Protein 4DAP (pdb70)

B-factor: mean 41.44, std 10.02, range [23.73, 70.8]

InterPro domains:
  IPR005224 Sugar fermentation stimulation protein [MF_00095] (1-234)
  IPR005224 Sugar fermentation stimulation protein [PTHR30545] (2-234)
  IPR005224 Sugar fermentation stimulation protein [TIGR00230] (1-234)
  IPR005224 Sugar fermentation stimulation protein [cd22359] (11-232)
  IPR040452 Sugar fermentation stimulation protein, C-terminal [PF03749] (85-222)
  IPR041465 SfsA, N-terminal OB domain [PF17746] (13-80)

Sequence (232 aa):
MEFSPPLQRATLIQRYKRFLADVITPDGRELTLHCPNTGAMTGCATPGDTVWYSTSDNTKRKYPHTWELTQSQSGAFICVNTLWANRLTKEAILNESISELSGYSSLKSEVKYGASRIDFMLQADSRPDCYIEVKSVTLAENEQGYFPDAVTERGQKHLRELMSVAAEGQRAVIFFAVLHSAITRFSPARHIDEKYAQLLSEAQQRGVEILAYKAEISAEGMALKKSLPVTL

Radius of gyration: 18.31 Å; Cα contacts (8 Å, |Δi|>4): 544; chains: 1; bounding box: 55×31×39 Å

Secondary structure (DSSP, 8-state):
-B-SSPPEEEEEEEEETTTEEEEE-TTS-EEEEE----S--TTT--TT-EEEEEE-SS--SS--EEEEEEE-TTS-EEE--GGGHHHHHHHHHHTT-SGGG-S-SEEEEEEE----EEEEEEEETTEEEEEEEEEEE-EEETTEEEE-SS--HHHHHHHHHHHHHHHTT-EEEEEEEE-BTT--EEEE-TTT-HHHHHHHHHHHHTT-EEEEEEEEEETTEEEEEEE--B--

Nearest PDB structures (foldseek):
  4dap-assembly1_A  TM=1.004E+00  e=4.073E-55  Escherichia coli K-12
  4da2-assembly1_A  TM=8.887E-01  e=6.112E-23  Pyrococcus furiosus DSM 3638
  2oqk-assembly1_A  TM=7.410E-01  e=9.389E-03  Cryptosporidium parvum Iowa II
  2dgy-assembly1_A  TM=5.828E-01  e=2.768E-03  Homo sapiens
  6zxf-assembly1_j  TM=5.712E-01  e=2.039E-03  Homo sapiens

Structure (mmCIF, N/CA/C/O backbone):
data_4DAP
#
_entry.id   4DAP
#
_cell.length_a   117.728
_cell.length_b   117.728
_cell.length_c   77.594
_cell.angle_alpha   90.00
_cell.angle_beta   90.00
_cell.angle_gamma   90.00
#
_symmetry.space_group_name_H-M   'P 41 21 2'
#
loop_
_entity.id
_entity.type
_entity.pdbx_description
1 polymer 'Sugar fermentation stimulation protein A'
2 non-polymer 'SODIUM ION'
3 water water
#
loop_
_atom_site.group_PDB
_atom_site.id
_atom_site.type_symbol
_atom_site.label_atom_id
_atom_site.label_alt_id
_atom_site.label_comp_id
_atom_site.label_asym_id
_atom_site.label_entity_id
_atom_site.label_seq_id
_atom_site.pdbx_PDB_ins_code
_atom_site.Cartn_x
_atom_site.Cartn_y
_atom_site.Cartn_z
_atom_site.occupancy
_atom_site.B_iso_or_equiv
_atom_site.auth_seq_id
_atom_site.auth_comp_id
_atom_site.auth_asym_id
_atom_site.auth_atom_id
_atom_site.pdbx_PDB_model_num
ATOM 1 N N . MET A 1 1 ? 105.251 36.159 22.487 1.00 44.94 1 MET A N 1
ATOM 2 C CA . MET A 1 1 ? 106.453 36.517 21.680 1.00 45.16 1 MET A CA 1
ATOM 3 C C . MET A 1 1 ? 107.753 36.324 22.451 1.00 44.79 1 MET A C 1
ATOM 4 O O . MET A 1 1 ? 107.775 36.358 23.676 1.00 44.44 1 MET A O 1
ATOM 9 N N . GLU A 1 2 ? 108.835 36.145 21.709 1.00 44.82 2 GLU A N 1
ATOM 10 C CA . GLU A 1 2 ? 110.152 35.979 22.291 1.00 45.39 2 GLU A CA 1
ATOM 11 C C . GLU A 1 2 ? 110.960 37.249 22.132 1.00 44.43 2 GLU A C 1
ATOM 12 O O . GLU A 1 2 ? 110.849 37.941 21.113 1.00 44.39 2 GLU A O 1
ATOM 18 N N . PHE A 1 3 ? 111.767 37.563 23.142 1.00 43.24 3 PHE A N 1
ATOM 19 C CA . PHE A 1 3 ? 112.728 38.649 23.011 1.00 42.58 3 PHE A CA 1
ATOM 20 C C . PHE A 1 3 ? 1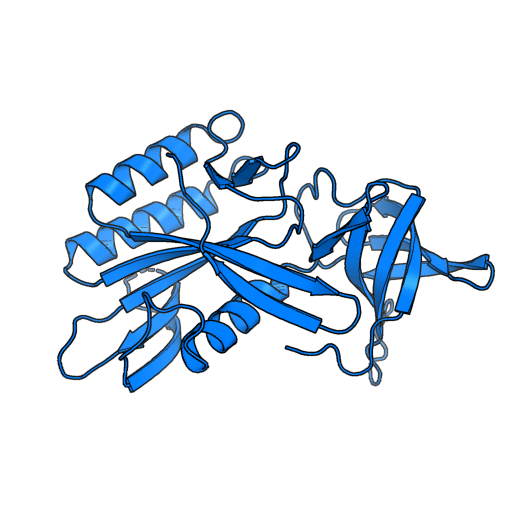13.905 38.113 22.219 1.00 42.73 3 PHE A C 1
ATOM 21 O O . PHE A 1 3 ? 114.536 37.132 22.617 1.00 42.43 3 PHE A O 1
ATOM 29 N N . SER A 1 4 ? 114.201 38.752 21.097 1.00 43.14 4 SER A N 1
ATOM 30 C CA . SER A 1 4 ? 115.264 38.263 20.238 1.00 43.81 4 SER A CA 1
ATOM 31 C C . SER A 1 4 ? 116.211 39.384 19.848 1.00 43.34 4 SER A C 1
ATOM 32 O O . SER A 1 4 ? 115.796 40.319 19.176 1.00 44.27 4 SER A O 1
ATOM 35 N N . PRO A 1 5 ? 117.476 39.327 20.305 1.00 42.60 5 PRO A N 1
ATOM 36 C CA . PRO A 1 5 ? 118.088 38.366 21.236 1.00 42.18 5 PRO A CA 1
ATOM 37 C C . PRO A 1 5 ? 117.542 38.528 22.673 1.00 41.82 5 PRO A C 1
ATOM 38 O O . PRO A 1 5 ? 116.815 39.502 22.944 1.00 41.67 5 PRO A O 1
ATOM 42 N N . PRO A 1 6 ? 117.894 37.598 23.590 1.00 40.96 6 PRO A N 1
ATOM 43 C CA . PRO A 1 6 ? 117.343 37.684 24.948 1.00 40.00 6 PRO A CA 1
ATOM 44 C C . PRO A 1 6 ? 117.812 38.943 25.684 1.00 38.51 6 PRO A C 1
ATOM 45 O O . PRO A 1 6 ? 118.867 39.498 25.380 1.00 38.71 6 PRO A O 1
ATOM 49 N N . LEU A 1 7 ? 117.007 39.392 26.633 1.00 36.50 7 LEU A N 1
ATOM 50 C CA . LEU A 1 7 ? 117.274 40.624 27.351 1.00 34.67 7 LEU A CA 1
ATOM 51 C C . LEU A 1 7 ? 118.495 40.507 28.261 1.00 34.15 7 LEU A C 1
ATOM 52 O O . LEU A 1 7 ? 118.941 39.416 28.574 1.00 34.16 7 LEU A O 1
ATOM 57 N N . GLN A 1 8 ? 119.041 41.635 28.684 1.00 32.95 8 GLN A N 1
ATOM 58 C CA . GLN A 1 8 ? 120.105 41.621 29.663 1.00 32.04 8 GLN A CA 1
ATOM 59 C C . GLN A 1 8 ? 119.649 42.316 30.940 1.00 31.79 8 GLN A C 1
ATOM 60 O O . GLN A 1 8 ? 118.736 43.149 30.910 1.00 31.78 8 GLN A O 1
ATOM 66 N N . ARG A 1 9 ? 120.296 42.009 32.058 1.00 31.26 9 ARG A N 1
ATOM 67 C CA . ARG A 1 9 ? 119.868 42.594 33.322 1.00 31.19 9 ARG A CA 1
ATOM 68 C C . ARG A 1 9 ? 120.760 43.699 33.863 1.00 30.05 9 ARG A C 1
ATOM 69 O O . ARG A 1 9 ? 121.951 43.825 33.518 1.00 29.50 9 ARG A O 1
ATOM 77 N N . ALA A 1 10 ? 120.148 44.501 34.727 1.00 28.94 10 ALA A N 1
ATOM 78 C CA . ALA A 1 10 ? 120.845 45.526 35.466 1.00 28.18 10 ALA A CA 1
ATOM 79 C C . ALA A 1 10 ? 120.054 45.857 36.721 1.00 27.85 10 ALA A C 1
ATOM 80 O O . ALA A 1 10 ? 118.962 45.324 36.943 1.00 27.88 10 ALA A O 1
ATOM 82 N N . THR A 1 11 ? 120.614 46.734 37.540 1.00 27.14 11 THR A N 1
ATOM 83 C CA . THR A 1 11 ? 119.980 47.146 38.765 1.00 27.29 11 THR A CA 1
ATOM 84 C C . THR A 1 11 ? 119.621 48.613 38.634 1.00 27.29 11 THR A C 1
ATOM 85 O O . THR A 1 11 ? 120.473 49.433 38.305 1.00 27.40 11 THR A O 1
ATOM 89 N N . LEU A 1 12 ? 118.365 48.945 38.901 1.00 27.07 12 LEU A N 1
ATOM 90 C CA . LEU A 1 12 ? 117.931 50.337 38.811 1.00 26.94 12 LEU A CA 1
ATOM 91 C C . LEU A 1 12 ? 118.543 51.254 39.880 1.00 26.98 12 LEU A C 1
ATOM 92 O O . LEU A 1 12 ? 118.549 50.934 41.074 1.00 26.37 12 LEU A O 1
ATOM 97 N N . ILE A 1 13 ? 119.047 52.404 39.439 1.00 27.28 13 ILE A N 1
ATOM 98 C CA . ILE A 1 13 ? 119.355 53.495 40.363 1.00 28.13 13 ILE A CA 1
ATOM 99 C C . ILE A 1 13 ? 118.153 54.448 40.466 1.00 28.92 13 ILE A C 1
ATOM 100 O O . ILE A 1 13 ? 117.612 54.663 41.569 1.00 29.44 13 ILE A O 1
ATOM 105 N N . GLN A 1 14 ? 117.743 55.014 39.326 1.00 29.05 14 GLN A N 1
ATOM 106 C CA . GLN A 1 14 ? 116.598 55.923 39.284 1.00 30.28 14 GLN A CA 1
ATOM 107 C C . GLN A 1 14 ? 116.057 56.054 37.875 1.00 30.25 14 GLN A C 1
ATOM 108 O O . GLN A 1 14 ? 116.818 56.174 36.929 1.00 30.28 14 GLN A O 1
ATOM 114 N N . ARG A 1 15 ? 114.735 56.055 37.762 1.00 31.04 15 ARG A N 1
ATOM 115 C CA . ARG A 1 15 ? 114.068 56.618 36.594 1.00 31.71 15 ARG A CA 1
ATOM 116 C C . ARG A 1 15 ? 113.880 58.114 36.826 1.00 32.24 15 ARG A C 1
ATOM 117 O O . ARG A 1 15 ? 113.375 58.528 37.875 1.00 32.44 15 ARG A O 1
ATOM 125 N N . TYR A 1 16 ? 114.280 58.922 35.852 1.00 32.74 16 TYR A N 1
ATOM 126 C CA . TYR A 1 16 ? 114.146 60.382 35.960 1.00 33.09 16 TYR A CA 1
ATOM 127 C C . TYR A 1 16 ? 113.778 60.986 34.585 1.00 33.73 16 TYR A C 1
ATOM 128 O O . TYR A 1 16 ? 114.002 60.356 33.535 1.00 33.08 16 TYR A O 1
ATOM 137 N N . LYS A 1 17 ? 113.178 62.180 34.598 1.00 34.16 17 LYS A N 1
ATOM 138 C CA . LYS A 1 17 ? 112.772 62.876 33.366 1.00 34.65 17 LYS A CA 1
ATOM 139 C C . LYS A 1 17 ? 111.821 62.040 32.508 1.00 34.43 17 LYS A C 1
ATOM 140 O O . LYS A 1 17 ? 111.735 62.245 31.302 1.00 34.74 17 LYS A O 1
ATOM 146 N N . ARG A 1 18 ? 111.128 61.089 33.133 1.00 33.91 18 ARG A N 1
ATOM 147 C CA . ARG A 1 18 ? 110.185 60.214 32.450 1.00 33.91 18 ARG A CA 1
ATOM 148 C C . ARG A 1 18 ? 110.802 59.193 31.500 1.00 32.72 18 ARG A C 1
ATOM 149 O O . ARG A 1 18 ? 110.500 58.003 31.611 1.00 32.78 18 ARG A O 1
ATOM 157 N N . PHE A 1 19 ? 111.640 59.650 30.570 1.00 31.09 19 PHE A N 1
ATOM 158 C CA . PHE A 1 19 ? 112.127 58.782 29.492 1.00 30.27 19 PHE A CA 1
ATOM 159 C C . PHE A 1 19 ? 113.539 58.231 29.695 1.00 29.53 19 PHE A C 1
ATOM 160 O O . PHE A 1 19 ? 114.078 57.610 28.791 1.00 28.96 19 PHE A O 1
ATOM 168 N N . LEU A 1 20 ? 114.121 58.454 30.879 1.00 28.86 20 LEU A N 1
ATOM 169 C CA . LEU A 1 20 ? 115.475 57.986 31.184 1.00 28.57 20 LEU A CA 1
ATOM 170 C C . LEU A 1 20 ? 115.542 57.177 32.463 1.00 28.43 20 LEU A C 1
ATOM 171 O O . LEU A 1 20 ? 114.784 57.421 33.404 1.00 28.03 20 LEU A O 1
ATOM 176 N N . ALA A 1 21 ? 116.460 56.212 32.498 1.00 28.16 21 ALA A N 1
ATOM 177 C CA . ALA A 1 21 ? 116.753 55.501 33.732 1.00 28.54 21 ALA A CA 1
ATOM 178 C C . ALA A 1 21 ? 118.233 55.162 33.787 1.00 29.06 21 ALA A C 1
ATOM 179 O O . ALA A 1 21 ? 118.792 54.653 32.814 1.00 29.13 21 ALA A O 1
ATOM 181 N N . ASP A 1 22 ? 118.855 55.461 34.925 1.00 29.05 22 ASP A N 1
ATOM 182 C CA . ASP A 1 22 ? 120.231 55.064 35.188 1.00 29.35 22 ASP A CA 1
ATOM 183 C C . ASP A 1 22 ? 120.225 53.737 35.927 1.00 28.96 22 ASP A C 1
ATOM 184 O O . ASP A 1 22 ? 119.486 53.552 36.904 1.00 28.85 22 ASP A O 1
ATOM 189 N N . VAL A 1 23 ? 121.037 52.818 35.432 1.00 28.27 23 VAL A N 1
ATOM 190 C CA . VAL A 1 23 ? 121.114 51.472 35.977 1.00 28.28 23 VAL A CA 1
ATOM 191 C C . VAL A 1 23 ? 122.576 51.082 36.188 1.00 29.12 23 VAL A C 1
ATOM 192 O O . VAL A 1 23 ? 123.478 51.731 35.662 1.00 29.19 23 VAL A O 1
ATOM 196 N N . ILE A 1 24 ? 122.800 50.027 36.962 1.00 29.51 24 ILE A N 1
ATOM 197 C CA . ILE A 1 24 ? 124.145 49.465 37.142 1.00 29.77 24 ILE A CA 1
ATOM 198 C C . ILE A 1 24 ? 124.154 48.048 36.551 1.00 30.02 24 ILE A C 1
ATOM 199 O O . ILE A 1 24 ? 123.355 47.198 36.941 1.00 29.78 24 ILE A O 1
ATOM 204 N N . THR A 1 25 ? 125.034 47.809 35.586 1.00 30.32 25 THR A N 1
ATOM 205 C CA . THR A 1 25 ? 125.126 46.504 34.947 1.00 31.18 25 THR A CA 1
ATOM 206 C C . THR A 1 25 ? 125.916 45.510 35.829 1.00 31.83 25 THR A C 1
ATOM 207 O O . THR A 1 25 ? 126.582 45.923 36.783 1.00 31.30 25 THR A O 1
ATOM 211 N N . PRO A 1 26 ? 125.850 44.204 35.514 1.00 32.52 26 PRO A N 1
ATOM 212 C CA . PRO A 1 26 ? 126.534 43.195 36.334 1.00 33.67 26 PRO A CA 1
ATOM 213 C C . PRO A 1 26 ? 128.039 43.442 36.536 1.00 34.62 26 PRO A C 1
ATOM 214 O O . PRO A 1 26 ? 128.595 42.918 37.498 1.00 34.25 26 PRO A O 1
ATOM 218 N N . ASP A 1 27 ? 128.670 44.243 35.665 1.00 35.08 27 ASP A N 1
ATOM 219 C CA . ASP A 1 27 ? 130.084 44.627 35.817 1.00 36.25 27 ASP A CA 1
ATOM 220 C C . ASP A 1 27 ? 130.304 45.837 36.722 1.00 36.83 27 ASP A C 1
ATOM 221 O O . ASP A 1 27 ? 131.445 46.313 36.885 1.00 36.84 27 ASP A O 1
ATOM 226 N N . GLY A 1 28 ? 129.222 46.348 37.306 1.00 36.95 28 GLY A N 1
ATOM 227 C CA . GLY A 1 28 ? 129.334 47.429 38.273 1.00 37.02 28 GLY A CA 1
ATOM 228 C C . GLY A 1 28 ? 129.361 48.806 37.643 1.00 37.62 28 GLY A C 1
ATOM 229 O O . GLY A 1 28 ? 129.390 49.811 38.353 1.00 37.32 28 GLY A O 1
ATOM 230 N N . ARG A 1 29 ? 129.341 48.856 36.314 1.00 37.85 29 ARG A N 1
ATOM 231 C CA . ARG A 1 29 ? 129.288 50.132 35.586 1.00 38.76 29 ARG A CA 1
ATOM 232 C C . ARG A 1 29 ? 127.875 50.716 35.453 1.00 38.26 29 ARG A C 1
ATOM 233 O O . ARG A 1 29 ? 126.884 49.982 35.424 1.00 37.66 29 ARG A O 1
ATOM 241 N N . GLU A 1 30 ? 127.799 52.044 35.356 1.00 38.09 30 GLU A N 1
ATOM 242 C CA . GLU A 1 30 ? 126.530 52.735 35.103 1.00 37.36 30 GLU A CA 1
ATOM 243 C C . GLU A 1 30 ? 126.141 52.687 33.627 1.00 36.73 30 GLU A C 1
ATOM 244 O O . GLU A 1 30 ? 127.000 52.645 32.755 1.00 36.99 30 GLU A O 1
ATOM 250 N N . LEU A 1 31 ? 124.836 52.671 33.361 1.00 35.50 31 LEU A N 1
ATOM 251 C CA . LEU A 1 31 ? 124.303 52.696 32.003 1.00 34.51 31 LEU A CA 1
ATOM 252 C C . LEU A 1 31 ? 122.984 53.461 32.026 1.00 34.03 31 LEU A C 1
ATOM 253 O O . LEU A 1 31 ? 122.197 53.351 32.984 1.00 34.11 31 LEU A O 1
ATOM 258 N N . THR A 1 32 ? 122.746 54.250 30.983 1.00 33.14 32 THR A N 1
ATOM 259 C CA . THR A 1 32 ? 121.470 54.951 30.848 1.00 31.53 32 THR A CA 1
ATOM 260 C C . THR A 1 32 ? 120.606 54.262 29.802 1.00 31.04 32 THR A C 1
ATOM 261 O O . THR A 1 32 ? 121.042 54.026 28.664 1.00 30.43 32 THR A O 1
ATOM 265 N N . LEU A 1 33 ? 119.396 53.902 30.224 1.00 29.45 33 LEU A N 1
ATOM 266 C CA . LEU A 1 33 ? 118.416 53.271 29.347 1.00 28.69 33 LEU A CA 1
ATOM 267 C C . LEU A 1 33 ? 117.356 54.282 28.921 1.00 28.63 33 LEU A C 1
ATOM 268 O O . LEU A 1 33 ? 117.016 55.195 29.682 1.00 28.08 33 LEU A O 1
ATOM 273 N N . HIS A 1 34 ? 116.826 54.096 27.714 1.00 28.07 34 HIS A N 1
ATOM 274 C CA . HIS A 1 34 ? 115.591 54.736 27.330 1.00 27.71 34 HIS A CA 1
ATOM 275 C C . HIS A 1 34 ? 114.450 54.055 28.090 1.00 27.52 34 HIS A C 1
ATOM 276 O O . HIS A 1 34 ? 114.349 52.816 28.109 1.00 26.64 34 HIS A O 1
ATOM 283 N N . CYS A 1 35 ? 113.611 54.870 28.729 1.00 27.25 35 CYS A N 1
ATOM 284 C CA . CYS A 1 35 ? 112.406 54.373 29.413 1.00 27.50 35 CYS A CA 1
ATOM 285 C C . CYS A 1 35 ? 111.211 54.661 28.526 1.00 27.30 35 CYS A C 1
ATOM 286 O O . CYS A 1 35 ? 110.822 55.824 28.371 1.00 27.43 35 CYS A O 1
ATOM 289 N N . PRO A 1 36 ? 110.625 53.614 27.9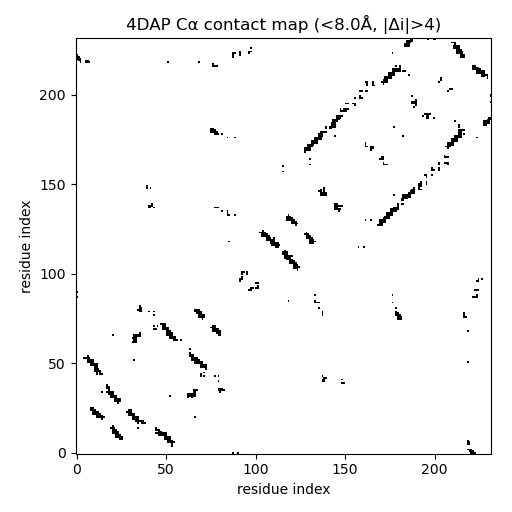20 1.00 27.79 36 PRO A N 1
ATOM 290 C CA . PRO A 1 36 ? 109.568 53.833 26.939 1.00 28.21 36 PRO A CA 1
ATOM 291 C C . PRO A 1 36 ? 108.186 53.981 27.576 1.00 29.13 36 PRO A C 1
ATOM 292 O O . PRO A 1 36 ? 107.191 53.769 26.918 1.00 30.23 36 PRO A O 1
ATOM 296 N N . ASN A 1 37 ? 108.119 54.325 28.852 1.00 29.75 37 ASN A N 1
ATOM 297 C CA . ASN A 1 37 ? 106.839 54.520 29.513 1.00 30.00 37 ASN A CA 1
ATOM 298 C C . ASN A 1 37 ? 106.780 55.978 29.983 1.00 30.44 37 ASN A C 1
ATOM 299 O O . ASN A 1 37 ? 107.680 56.434 30.681 1.00 30.61 37 ASN A O 1
ATOM 304 N N . THR A 1 38 ? 105.740 56.709 29.580 1.00 30.80 38 THR A N 1
ATOM 305 C CA . THR A 1 38 ? 105.583 58.123 29.959 1.00 31.14 38 THR A CA 1
ATOM 306 C C . THR A 1 38 ? 104.747 58.307 31.238 1.00 30.95 38 THR A C 1
ATOM 307 O O . THR A 1 38 ? 104.612 59.422 31.721 1.00 31.31 38 THR A O 1
ATOM 311 N N . GLY A 1 39 ? 104.190 57.224 31.776 1.00 30.47 39 GLY A N 1
ATOM 312 C CA . GLY A 1 39 ? 103.272 57.315 32.907 1.00 29.70 39 GLY A CA 1
ATOM 313 C C . GLY A 1 39 ? 103.968 57.353 34.256 1.00 30.41 39 GLY A C 1
ATOM 314 O O . GLY A 1 39 ? 105.193 57.535 34.344 1.00 29.39 39 GLY A O 1
ATOM 315 N N . ALA A 1 40 ? 103.174 57.168 35.307 1.00 30.67 40 ALA A N 1
ATOM 316 C CA . ALA A 1 40 ? 103.644 57.212 36.685 1.00 31.33 40 ALA A CA 1
ATOM 317 C C . ALA A 1 40 ? 104.507 56.000 37.052 1.00 31.53 40 ALA A C 1
ATOM 318 O O . ALA A 1 40 ? 105.397 56.112 37.893 1.00 31.47 40 ALA A O 1
ATOM 320 N N . MET A 1 41 ? 104.236 54.851 36.432 1.00 31.10 41 MET A N 1
ATOM 321 C CA . MET A 1 41 ? 105.013 53.627 36.675 1.00 31.14 41 MET A CA 1
ATOM 322 C C . MET A 1 41 ? 105.039 53.251 38.153 1.00 31.26 41 MET A C 1
ATOM 323 O O . MET A 1 41 ? 106.053 52.763 38.661 1.00 31.43 41 MET A O 1
ATOM 328 N N . THR A 1 42 ? 103.910 53.466 38.823 1.00 31.62 42 THR A N 1
ATOM 329 C CA . THR A 1 42 ? 103.749 53.139 40.236 1.00 31.79 42 THR A CA 1
ATOM 330 C C . THR A 1 42 ? 104.043 51.661 40.464 1.00 31.99 42 THR A C 1
ATOM 331 O O . THR A 1 42 ? 103.488 50.798 39.774 1.00 32.72 42 THR A O 1
ATOM 335 N N . GLY A 1 43 ? 104.938 51.387 41.412 1.00 31.55 43 GLY A N 1
ATOM 336 C CA . GLY A 1 43 ? 105.387 50.024 41.718 1.00 30.65 43 GLY A CA 1
ATOM 337 C C . GLY A 1 43 ? 106.289 49.380 40.671 1.00 30.91 43 GLY A C 1
ATOM 338 O O . GLY A 1 43 ? 106.592 48.192 40.779 1.00 30.59 43 GLY A O 1
ATOM 339 N N . CYS A 1 44 ? 106.713 50.139 39.653 1.00 30.69 44 CYS A N 1
ATOM 340 C CA . CYS A 1 44 ? 107.482 49.580 38.534 1.00 31.40 44 CYS A CA 1
ATOM 341 C C . CYS A 1 44 ? 108.899 50.102 38.443 1.00 30.99 44 CYS A C 1
ATOM 342 O O . CYS A 1 44 ? 109.647 49.685 37.556 1.00 30.40 44 CYS A O 1
ATOM 345 N N . ALA A 1 45 ? 109.248 51.052 39.308 1.00 31.01 45 ALA A N 1
ATOM 346 C CA . ALA A 1 45 ? 110.497 51.782 39.164 1.00 30.87 45 ALA A CA 1
ATOM 347 C C . ALA A 1 45 ? 111.153 52.084 40.505 1.00 31.16 45 ALA A C 1
ATOM 348 O O . ALA A 1 45 ? 111.632 53.193 40.731 1.00 31.39 45 ALA A O 1
ATOM 350 N N . THR A 1 46 ? 111.192 51.093 41.386 1.00 31.35 46 THR A N 1
ATOM 351 C CA . THR A 1 46 ? 111.817 51.262 42.686 1.00 31.46 46 THR A CA 1
ATOM 352 C C . THR A 1 46 ? 113.342 51.074 42.617 1.00 31.29 46 THR A C 1
ATOM 353 O O . THR A 1 46 ? 113.825 50.010 42.201 1.00 30.97 46 THR A O 1
ATOM 357 N N . PRO A 1 47 ? 114.103 52.096 43.050 1.00 31.09 47 PRO A N 1
ATOM 358 C CA . PRO A 1 47 ? 115.565 51.965 43.135 1.00 31.15 47 PRO A CA 1
ATOM 359 C C . PRO A 1 47 ? 115.979 50.631 43.768 1.00 30.82 47 PRO A C 1
ATOM 360 O O . PRO A 1 47 ? 115.428 50.231 44.795 1.00 30.80 47 PRO A O 1
ATOM 364 N N . GLY A 1 48 ? 116.910 49.928 43.129 1.00 30.83 48 GLY A N 1
ATOM 365 C CA . GLY A 1 48 ? 117.314 48.607 43.584 1.00 30.41 48 GLY A CA 1
ATOM 366 C C . GLY A 1 48 ? 116.581 47.442 42.929 1.00 31.08 48 GLY A C 1
ATOM 367 O O . GLY A 1 48 ? 117.005 46.297 43.077 1.00 31.36 48 GLY A O 1
ATOM 368 N N . ASP A 1 49 ? 115.483 47.702 42.220 1.00 30.94 49 ASP A N 1
ATOM 369 C CA . ASP A 1 49 ? 114.829 46.644 41.438 1.00 31.38 49 ASP A CA 1
ATOM 370 C C . ASP A 1 49 ? 115.774 46.204 40.328 1.00 30.77 49 ASP A C 1
ATOM 371 O O . ASP A 1 49 ? 116.607 46.987 39.863 1.00 30.32 49 ASP A O 1
ATOM 376 N N . THR A 1 50 ? 115.623 44.954 39.907 1.00 30.28 50 THR A N 1
ATOM 377 C CA . THR A 1 50 ? 116.283 44.448 38.722 1.00 30.41 50 THR A CA 1
ATOM 378 C C . THR A 1 50 ? 115.470 44.876 37.508 1.00 30.06 50 THR A C 1
ATOM 379 O O . THR A 1 50 ? 114.244 44.800 37.529 1.00 30.29 50 THR A O 1
ATOM 383 N N . VAL A 1 51 ? 116.159 45.358 36.474 1.00 29.86 51 VAL A N 1
ATOM 384 C CA . VAL A 1 51 ? 115.529 45.655 35.186 1.00 29.15 51 VAL A CA 1
ATOM 385 C C . VAL A 1 51 ? 116.134 44.794 34.070 1.00 29.41 51 VAL A C 1
ATOM 386 O O . VAL A 1 51 ? 117.261 44.315 34.184 1.00 29.46 51 VAL A O 1
ATOM 390 N N . TRP A 1 52 ? 115.361 44.607 33.003 1.00 29.11 52 TRP A N 1
ATOM 391 C CA . TRP A 1 52 ? 115.762 43.833 31.845 1.00 28.98 52 TRP A CA 1
ATOM 392 C C . TRP A 1 52 ? 115.624 44.735 30.621 1.00 28.75 52 TRP A C 1
ATOM 393 O O . TRP A 1 52 ? 114.562 45.336 30.380 1.00 28.48 52 TRP A O 1
ATOM 404 N N . TYR A 1 53 ? 116.702 44.831 29.854 1.00 28.30 53 TYR A N 1
ATOM 405 C CA . TYR A 1 53 ? 116.743 45.761 28.740 1.00 28.33 53 TYR A CA 1
ATOM 406 C C . TYR A 1 53 ? 117.144 45.084 27.438 1.00 28.68 53 TYR A C 1
ATOM 407 O O . TYR A 1 53 ? 117.866 44.086 27.442 1.00 29.16 53 TYR A O 1
ATOM 416 N N . SER A 1 54 ? 116.673 45.638 26.331 1.00 29.06 54 SER A N 1
ATOM 417 C CA . SER A 1 54 ? 117.046 45.175 25.006 1.00 29.93 54 SER A CA 1
ATOM 418 C C . SER A 1 54 ? 118.113 46.119 24.427 1.00 31.52 54 SER A C 1
ATOM 419 O O . SER A 1 54 ? 118.350 47.206 24.963 1.00 31.23 54 SER A O 1
ATOM 422 N N . THR A 1 55 ? 118.742 45.703 23.328 1.00 32.96 55 THR A N 1
ATOM 423 C CA . THR A 1 55 ? 119.787 46.493 22.681 1.00 34.61 55 THR A CA 1
ATOM 424 C C . THR A 1 55 ? 119.422 46.690 21.205 1.00 36.20 55 THR A C 1
ATOM 425 O O . THR A 1 55 ? 119.130 45.728 20.504 1.00 35.79 55 THR A O 1
ATOM 429 N N . SER A 1 56 ? 119.382 47.940 20.753 1.00 38.18 56 SER A N 1
ATOM 430 C CA . SER A 1 56 ? 119.123 48.214 19.342 1.00 40.58 56 SER A CA 1
ATOM 431 C C . SER A 1 56 ? 120.463 48.242 18.626 1.00 41.79 56 SER A C 1
ATOM 432 O O . SER A 1 56 ? 121.318 49.072 18.925 1.00 42.11 56 SER A O 1
ATOM 435 N N . ASP A 1 57 ? 120.644 47.316 17.696 1.00 43.97 57 ASP A N 1
ATOM 436 C CA . ASP A 1 57 ? 121.956 47.061 17.094 1.00 46.36 57 ASP A CA 1
ATOM 437 C C . ASP A 1 57 ? 122.449 48.101 16.101 1.00 46.75 57 ASP A C 1
ATOM 438 O O . ASP A 1 57 ? 123.614 48.491 16.140 1.00 47.36 57 ASP A O 1
ATOM 443 N N . ASN A 1 58 ? 121.568 48.530 15.210 1.00 46.99 58 ASN A N 1
ATOM 444 C CA . ASN A 1 58 ? 121.990 49.349 14.080 1.00 47.42 58 ASN A CA 1
ATOM 445 C C . ASN A 1 58 ? 121.409 50.744 14.170 1.00 46.23 58 ASN A C 1
ATOM 446 O O . ASN A 1 58 ? 120.596 51.131 13.330 1.00 46.20 58 ASN A O 1
ATOM 451 N N . THR A 1 59 ? 121.815 51.477 15.205 1.00 44.61 59 THR A N 1
ATOM 452 C CA . THR A 1 59 ? 121.375 52.848 15.386 1.00 43.14 59 THR A CA 1
ATOM 453 C C . THR A 1 59 ? 122.469 53.691 16.013 1.00 42.95 59 THR A C 1
ATOM 454 O O . THR A 1 59 ? 123.225 53.218 16.874 1.00 42.69 59 THR A O 1
ATOM 458 N N . LYS A 1 60 ? 122.543 54.943 15.575 1.00 42.11 60 LYS A N 1
ATOM 459 C CA . LYS A 1 60 ? 123.473 55.903 16.165 1.00 41.87 60 LYS A CA 1
ATOM 460 C C . LYS A 1 60 ? 122.805 56.800 17.211 1.00 40.89 60 LYS A C 1
ATOM 461 O O . LYS A 1 60 ? 123.393 57.780 17.656 1.00 40.69 60 LYS A O 1
ATOM 467 N N . ARG A 1 61 ? 121.581 56.456 17.619 1.00 40.09 61 ARG A N 1
ATOM 468 C CA . ARG A 1 61 ? 120.886 57.237 18.655 1.00 39.24 61 ARG A CA 1
ATOM 469 C C . ARG A 1 61 ? 121.656 57.193 19.978 1.00 38.82 61 ARG A C 1
ATOM 470 O O . ARG A 1 61 ? 122.462 56.298 20.204 1.00 38.94 61 ARG A O 1
ATOM 478 N N . LYS A 1 62 ? 121.408 58.173 20.835 1.00 38.54 62 LYS A N 1
ATOM 479 C CA . LYS A 1 62 ? 122.132 58.334 22.082 1.00 38.51 62 LYS A CA 1
ATOM 480 C C . LYS A 1 62 ? 121.980 57.163 23.055 1.00 38.22 62 LYS A C 1
ATOM 481 O O . LYS A 1 62 ? 122.941 56.784 23.719 1.00 38.65 62 LYS A O 1
ATOM 487 N N . TYR A 1 63 ? 120.772 56.614 23.167 1.00 37.37 63 TYR A N 1
ATOM 488 C CA . TYR A 1 63 ? 120.527 55.541 24.134 1.00 36.47 63 TYR A CA 1
ATOM 489 C C . TYR A 1 63 ? 119.974 54.327 23.424 1.00 35.56 63 TYR A C 1
ATOM 490 O O . TYR A 1 63 ? 118.752 54.163 23.326 1.00 35.39 63 TYR A O 1
ATOM 499 N N . PRO A 1 64 ? 120.874 53.474 22.895 1.00 34.66 64 PRO A N 1
ATOM 500 C CA . PRO A 1 64 ? 120.396 52.332 22.107 1.00 33.93 64 PRO A CA 1
ATOM 501 C C . PRO A 1 64 ? 119.879 51.168 22.959 1.00 33.12 64 PRO A C 1
ATOM 502 O O . PRO A 1 64 ? 119.607 50.108 22.419 1.00 34.07 64 PRO A O 1
ATOM 506 N N . HIS A 1 65 ? 119.724 51.371 24.266 1.00 32.12 65 HIS A N 1
ATOM 507 C CA . HIS A 1 65 ? 119.167 50.338 25.146 1.00 31.12 65 HIS A CA 1
ATOM 508 C C . HIS A 1 65 ? 117.815 50.763 25.689 1.00 30.47 65 HIS A C 1
ATOM 509 O O . HIS A 1 65 ? 117.642 51.907 26.118 1.00 30.84 65 HIS A O 1
ATOM 516 N N . THR A 1 66 ? 116.863 49.834 25.671 1.00 29.42 66 THR A N 1
ATOM 517 C CA . THR A 1 66 ? 115.505 50.103 26.122 1.00 28.77 66 THR A CA 1
ATOM 518 C C . THR A 1 66 ? 115.107 49.252 27.337 1.00 27.86 66 THR A C 1
ATOM 519 O O . THR A 1 66 ? 115.226 48.025 27.327 1.00 27.31 66 THR A O 1
ATOM 523 N N . TRP A 1 67 ? 114.624 49.928 28.368 1.00 27.15 67 TRP A N 1
ATOM 524 C CA . TRP A 1 67 ? 114.035 49.283 29.532 1.00 26.96 67 TRP A CA 1
ATOM 525 C C . TRP A 1 67 ? 112.753 48.523 29.138 1.00 26.99 67 TRP A C 1
ATOM 526 O O . TRP A 1 67 ? 111.749 49.139 28.769 1.00 27.12 67 TRP A O 1
ATOM 537 N N . GLU A 1 68 ? 112.784 47.194 29.212 1.00 26.56 68 GLU A N 1
ATOM 538 C CA . GLU A 1 68 ? 111.618 46.387 28.825 1.00 26.50 68 GLU A CA 1
ATOM 539 C C . GLU A 1 68 ? 110.808 45.925 30.031 1.00 26.36 68 GLU A C 1
ATOM 540 O O . GLU A 1 68 ? 109.598 46.079 30.048 1.00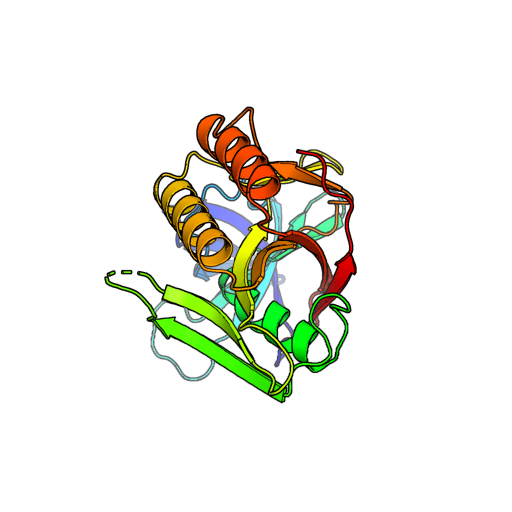 26.12 68 GLU A O 1
ATOM 546 N N . LEU A 1 69 ? 111.489 45.350 31.026 1.00 26.59 69 LEU A N 1
ATOM 547 C CA . LEU A 1 69 ? 110.831 44.707 32.170 1.00 26.89 69 LEU A CA 1
ATOM 548 C C . LEU A 1 69 ? 111.419 45.175 33.473 1.00 27.29 69 LEU A C 1
ATOM 549 O O . LEU A 1 69 ? 112.602 45.531 33.537 1.00 26.84 69 LEU A O 1
ATOM 554 N N . THR A 1 70 ? 110.608 45.105 34.527 1.00 28.05 70 THR A N 1
ATOM 555 C CA . THR A 1 70 ? 111.108 45.226 35.887 1.00 28.79 70 THR A CA 1
ATOM 556 C C . THR A 1 70 ? 110.821 43.919 36.600 1.00 30.52 70 THR A C 1
ATOM 557 O O . THR A 1 70 ? 109.723 43.351 36.475 1.00 31.00 70 THR A O 1
ATOM 561 N N . GLN A 1 71 ? 111.812 43.436 37.336 1.00 31.92 71 GLN A N 1
ATOM 562 C CA . GLN A 1 71 ? 111.621 42.299 38.214 1.00 34.31 71 GLN A CA 1
ATOM 563 C C . GLN A 1 71 ? 111.681 42.898 39.613 1.00 35.70 71 GLN A C 1
ATOM 564 O O . GLN A 1 71 ? 112.753 43.292 40.071 1.00 35.43 71 GLN A O 1
ATOM 570 N N . SER A 1 72 ? 110.520 43.021 40.260 1.00 37.82 72 SER A N 1
ATOM 571 C CA . SER A 1 72 ? 110.420 43.727 41.548 1.00 40.40 72 SER A CA 1
ATOM 572 C C . SER A 1 72 ? 111.118 42.960 42.667 1.00 41.54 72 SER A C 1
ATOM 573 O O . SER A 1 72 ? 111.462 41.786 42.509 1.00 41.47 72 SER A O 1
ATOM 576 N N . GLN A 1 73 ? 111.330 43.629 43.799 1.00 43.53 73 GLN A N 1
ATOM 577 C CA . GLN A 1 73 ? 112.059 42.994 44.899 1.00 45.20 73 GLN A CA 1
ATOM 578 C C . GLN A 1 73 ? 111.300 41.776 45.465 1.00 45.32 73 GLN A C 1
ATOM 579 O O . GLN A 1 73 ? 111.913 40.836 45.951 1.00 46.34 73 GLN A O 1
ATOM 585 N N . SER A 1 74 ? 109.981 41.747 45.307 1.00 45.58 74 SER A N 1
ATOM 586 C CA . SER A 1 74 ? 109.193 40.569 45.696 1.00 45.38 74 SER A CA 1
ATOM 587 C C . SER A 1 74 ? 109.142 39.481 44.624 1.00 44.90 74 SER A C 1
ATOM 588 O O . SER A 1 74 ? 108.375 38.527 44.752 1.00 45.56 74 SER A O 1
ATOM 591 N N . GLY A 1 75 ? 109.944 39.620 43.570 1.00 43.65 75 GLY A N 1
ATOM 592 C CA . GLY A 1 75 ? 110.047 38.588 42.546 1.00 42.17 75 GLY A CA 1
ATOM 593 C C . GLY A 1 75 ? 109.100 38.677 41.354 1.00 41.13 75 GLY A C 1
ATOM 594 O O . GLY A 1 75 ? 109.267 37.944 40.384 1.00 41.69 75 GLY A O 1
ATOM 595 N N . ALA A 1 76 ? 108.108 39.558 41.418 1.00 39.72 76 ALA A N 1
ATOM 596 C CA . ALA A 1 76 ? 107.165 39.751 40.311 1.00 38.42 76 ALA A CA 1
ATOM 597 C C . ALA A 1 76 ? 107.822 40.354 39.059 1.00 37.44 76 ALA A C 1
ATOM 598 O O . ALA A 1 76 ? 108.660 41.258 39.159 1.00 36.51 76 ALA A O 1
ATOM 600 N N . PHE A 1 77 ? 107.415 39.854 37.894 1.00 36.48 77 PHE A N 1
ATOM 601 C CA . PHE A 1 77 ? 107.800 40.440 36.610 1.00 35.75 77 PHE A CA 1
ATOM 602 C C . PHE A 1 77 ? 106.765 41.439 36.103 1.00 35.05 77 PHE A C 1
ATOM 603 O O . PHE A 1 77 ? 105.562 41.172 36.103 1.00 35.00 77 PHE A O 1
ATOM 611 N N . ILE A 1 78 ? 107.257 42.598 35.668 1.00 33.98 78 ILE A N 1
ATOM 612 C CA . ILE A 1 78 ? 106.410 43.649 35.127 1.00 32.65 78 ILE A CA 1
ATOM 613 C C . ILE A 1 78 ? 106.954 44.050 33.757 1.00 32.18 78 ILE A C 1
ATOM 614 O O . ILE A 1 78 ? 108.152 44.329 33.614 1.00 31.69 78 ILE A O 1
ATOM 619 N N . CYS A 1 79 ? 106.081 44.062 32.751 1.00 31.46 79 CYS A N 1
ATOM 620 C CA . CYS A 1 79 ? 106.461 44.587 31.443 1.00 30.67 79 CYS A CA 1
ATOM 621 C C . CYS A 1 79 ? 106.193 46.073 31.444 1.00 30.23 79 CYS A C 1
ATOM 622 O O . CYS A 1 79 ? 105.049 46.492 31.232 1.00 30.57 79 CYS A O 1
ATOM 625 N N . VAL A 1 80 ? 107.233 46.869 31.686 1.00 29.46 80 VAL A N 1
ATOM 626 C CA . VAL A 1 80 ? 107.060 48.338 31.746 1.00 28.68 80 VAL A CA 1
ATOM 627 C C . VAL A 1 80 ? 106.943 48.973 30.371 1.00 28.58 80 VAL A C 1
ATOM 628 O O . VAL A 1 80 ? 106.371 50.068 30.222 1.00 28.34 80 VAL A O 1
ATOM 632 N N . ASN A 1 81 ? 107.483 48.289 29.362 1.00 27.88 81 ASN A N 1
ATOM 633 C CA . ASN A 1 81 ? 107.344 48.777 28.007 1.00 27.36 81 ASN A CA 1
ATOM 634 C C . ASN A 1 81 ? 105.980 48.369 27.461 1.00 27.60 81 ASN A C 1
ATOM 635 O O . ASN A 1 81 ? 105.850 47.328 26.798 1.00 27.49 81 ASN A O 1
ATOM 640 N N . THR A 1 82 ? 104.972 49.201 27.730 1.00 27.27 82 THR A N 1
ATOM 641 C CA . THR A 1 82 ? 103.601 48.903 27.352 1.00 28.31 82 THR A CA 1
ATOM 642 C C . THR A 1 82 ? 103.351 49.041 25.849 1.00 28.38 82 THR A C 1
ATOM 643 O O . THR A 1 82 ? 102.281 48.681 25.365 1.00 28.49 82 THR A O 1
ATOM 647 N N . LEU A 1 83 ? 104.340 49.543 25.124 1.00 28.39 83 LEU A N 1
ATOM 648 C CA . LEU A 1 83 ? 104.269 49.612 23.670 1.00 28.65 83 LEU A CA 1
ATOM 649 C C . LEU A 1 83 ? 104.195 48.211 23.047 1.00 29.12 83 LEU A C 1
ATOM 650 O O . LEU A 1 83 ? 103.912 48.089 21.861 1.00 29.57 83 LEU A O 1
ATOM 655 N N . TRP A 1 84 ? 104.454 47.164 23.835 1.00 28.92 84 TRP A N 1
ATOM 656 C CA . TRP A 1 84 ? 104.244 45.787 23.359 1.00 29.18 84 TRP A CA 1
ATOM 657 C C . TRP A 1 84 ? 102.784 45.319 23.384 1.00 29.30 84 TRP A C 1
ATOM 658 O O . TRP A 1 84 ? 102.471 44.284 22.816 1.00 29.46 84 TRP A O 1
ATOM 669 N N . ALA A 1 85 ? 101.900 46.039 24.070 1.00 29.78 85 ALA A N 1
ATOM 670 C CA . ALA A 1 85 ? 100.547 45.511 24.327 1.00 30.27 85 ALA A CA 1
ATOM 671 C C . ALA A 1 85 ? 99.792 45.100 23.059 1.00 30.52 85 ALA A C 1
ATOM 672 O O . ALA A 1 85 ? 99.243 44.001 22.997 1.00 30.04 85 ALA A O 1
ATOM 674 N N . ASN A 1 86 ? 99.744 45.985 22.069 1.00 30.66 86 ASN A N 1
ATOM 675 C CA . ASN A 1 86 ? 99.045 45.669 20.830 1.00 31.36 86 ASN A CA 1
ATOM 676 C C . ASN A 1 86 ? 99.549 44.389 20.149 1.00 31.30 86 ASN A C 1
ATOM 677 O O . ASN A 1 86 ? 98.752 43.553 19.736 1.00 30.85 86 ASN A O 1
ATOM 682 N N . ARG A 1 87 ? 100.869 44.233 20.079 1.00 31.43 87 ARG A N 1
ATOM 683 C CA . ARG A 1 87 ? 101.489 43.043 19.507 1.00 32.33 87 ARG A CA 1
ATOM 684 C C . ARG A 1 87 ? 101.112 41.771 20.287 1.00 31.87 87 ARG A C 1
ATOM 685 O O . ARG A 1 87 ? 100.813 40.734 19.698 1.00 31.82 87 ARG A O 1
ATOM 693 N N . LEU A 1 88 ? 101.129 41.848 21.611 1.00 31.40 88 LEU A N 1
ATOM 694 C CA . LEU A 1 88 ? 100.790 40.687 22.419 1.00 30.95 88 LEU A CA 1
ATOM 695 C C . LEU A 1 88 ? 99.345 40.304 22.184 1.00 30.72 88 LEU A C 1
ATOM 696 O O . LEU A 1 88 ? 99.022 39.123 22.119 1.00 30.78 88 LEU A O 1
ATOM 701 N N . THR A 1 89 ? 98.490 41.314 22.051 1.00 30.17 89 THR A N 1
ATOM 702 C CA . THR A 1 89 ? 97.079 41.109 21.840 1.00 30.77 89 THR A CA 1
ATOM 703 C C . THR A 1 89 ? 96.836 40.456 20.480 1.00 31.89 89 THR A C 1
ATOM 704 O O . THR A 1 89 ? 96.121 39.455 20.395 1.00 32.12 89 THR A O 1
ATOM 708 N N . LYS A 1 90 ? 97.434 41.015 19.429 1.00 32.19 90 LYS A N 1
ATOM 709 C CA . LYS A 1 90 ? 97.276 40.467 18.090 1.00 33.40 90 LYS A CA 1
ATOM 710 C C . LYS A 1 90 ? 97.722 39.006 18.051 1.00 33.83 90 LYS A C 1
ATOM 711 O O . LYS A 1 90 ? 96.995 38.140 17.571 1.00 33.34 90 LYS A O 1
ATOM 717 N N . GLU A 1 91 ? 98.910 38.756 18.578 1.00 34.28 91 GLU A N 1
ATOM 718 C CA . GLU A 1 91 ? 99.460 37.424 18.653 1.00 35.83 91 GLU A CA 1
ATOM 719 C C . GLU A 1 91 ? 98.502 36.429 19.350 1.00 36.12 91 GLU A C 1
ATOM 720 O O . GLU A 1 91 ? 98.322 35.306 18.873 1.00 36.01 91 GLU A O 1
ATOM 726 N N . ALA A 1 92 ? 97.889 36.862 20.454 1.00 36.08 92 ALA A N 1
ATOM 727 C CA . ALA A 1 92 ? 96.980 36.028 21.240 1.00 36.35 92 ALA A CA 1
ATOM 728 C C . ALA A 1 92 ? 95.616 35.841 20.570 1.00 36.66 92 ALA A C 1
ATOM 729 O O . ALA A 1 92 ? 94.955 34.830 20.781 1.00 36.76 92 ALA A O 1
ATOM 731 N N . ILE A 1 93 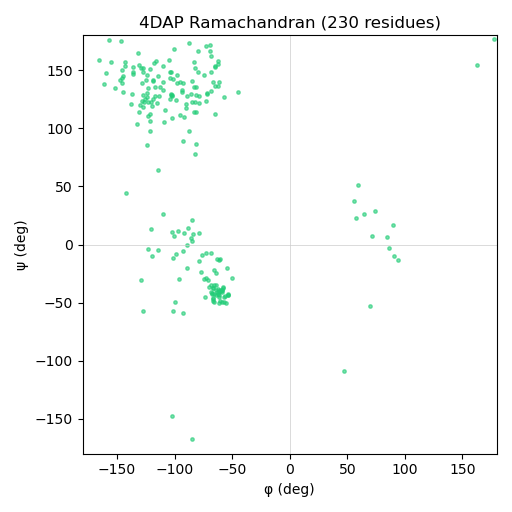? 95.178 36.818 19.784 1.00 37.00 93 ILE A N 1
ATOM 732 C CA . ILE A 1 93 ? 93.969 36.634 18.996 1.00 37.52 93 ILE A CA 1
ATOM 733 C C . ILE A 1 93 ? 94.207 35.558 17.926 1.00 38.85 93 ILE A C 1
ATOM 734 O O . ILE A 1 93 ? 93.408 34.621 17.786 1.00 39.15 93 ILE A O 1
ATOM 739 N N . LEU A 1 94 ? 95.317 35.692 17.200 1.00 39.71 94 LEU A N 1
ATOM 740 C CA . LEU A 1 94 ? 95.623 34.823 16.057 1.00 40.63 94 LEU A CA 1
ATOM 741 C C . LEU A 1 94 ? 95.961 33.384 16.447 1.00 41.07 94 LEU A C 1
ATOM 742 O O . LEU A 1 94 ? 95.597 32.459 15.727 1.00 41.87 94 LEU A O 1
ATOM 747 N N . ASN A 1 95 ? 96.647 33.186 17.568 1.00 41.03 95 ASN A N 1
ATOM 748 C CA . ASN A 1 95 ? 96.910 31.830 18.043 1.00 41.04 95 ASN A CA 1
ATOM 749 C C . ASN A 1 95 ? 95.764 31.264 18.898 1.00 41.36 95 ASN A C 1
ATOM 750 O O . ASN A 1 95 ? 95.881 30.192 19.485 1.00 41.29 95 ASN A O 1
ATOM 755 N N . GLU A 1 96 ? 94.673 32.016 18.984 1.00 42.14 96 GLU A N 1
ATOM 756 C CA . GLU A 1 96 ? 93.470 31.605 19.712 1.00 43.06 96 GLU A CA 1
ATOM 757 C C . GLU A 1 96 ? 93.619 31.423 21.222 1.00 42.90 96 GLU A C 1
ATOM 758 O O . GLU A 1 96 ? 92.862 30.662 21.816 1.00 43.63 96 GLU A O 1
ATOM 764 N N . SER A 1 97 ? 94.571 32.113 21.847 1.00 42.31 97 SER A N 1
ATOM 765 C CA . SER A 1 97 ? 94.622 32.157 23.316 1.00 41.76 97 SER A CA 1
ATOM 766 C C . SER A 1 97 ? 93.432 32.949 23.863 1.00 41.17 97 SER A C 1
ATOM 767 O O . SER A 1 97 ? 92.913 32.632 24.927 1.00 41.61 97 SER A O 1
ATOM 770 N N . ILE A 1 98 ? 93.002 33.980 23.144 1.00 40.27 98 ILE A N 1
ATOM 771 C CA . ILE A 1 98 ? 91.823 34.743 23.560 1.00 39.51 98 ILE A CA 1
ATOM 772 C C . ILE A 1 98 ? 90.583 34.162 22.882 1.00 39.59 98 ILE A C 1
ATOM 773 O O . ILE A 1 98 ? 90.188 34.578 21.790 1.00 39.27 98 ILE A O 1
ATOM 778 N N . SER A 1 99 ? 89.978 33.187 23.553 1.00 39.56 99 SER A N 1
ATOM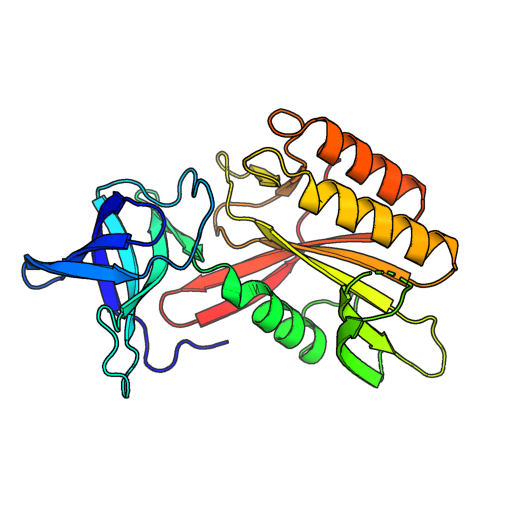 779 C CA . SER A 1 99 ? 88.847 32.453 23.007 1.00 39.35 99 SER A CA 1
ATOM 780 C C . SER A 1 99 ? 87.674 33.335 22.635 1.00 38.81 99 SER A C 1
ATOM 781 O O . SER A 1 99 ? 87.014 33.073 21.629 1.00 38.74 99 SER A O 1
ATOM 784 N N . GLU A 1 100 ? 87.429 34.376 23.434 1.00 37.86 100 GLU A N 1
ATOM 785 C CA . GLU A 1 100 ? 86.307 35.291 23.205 1.00 36.98 100 GLU A CA 1
ATOM 786 C C . GLU A 1 100 ? 86.414 36.015 21.873 1.00 36.38 100 GLU A C 1
ATOM 787 O O . GLU A 1 100 ? 85.456 36.644 21.428 1.00 36.16 100 GLU A O 1
ATOM 793 N N . LEU A 1 101 ? 87.585 35.945 21.248 1.00 36.75 101 LEU A N 1
ATOM 794 C CA . LEU A 1 101 ? 87.834 36.683 20.002 1.00 37.08 101 LEU A CA 1
ATOM 795 C C . LEU A 1 101 ? 88.200 35.778 18.822 1.00 37.32 101 LEU A C 1
ATOM 796 O O . LEU A 1 101 ? 88.668 36.266 17.785 1.00 37.50 101 LEU A O 1
ATOM 801 N N . SER A 1 102 ? 87.982 34.467 18.977 1.00 37.63 102 SER A N 1
ATOM 802 C CA . SER A 1 102 ? 88.163 33.506 17.877 1.00 37.51 102 SER A CA 1
ATOM 803 C C . SER A 1 102 ? 87.075 33.597 16.816 1.00 36.96 102 SER A C 1
ATOM 804 O O . SER A 1 102 ? 86.071 34.294 16.992 1.00 36.41 102 SER A O 1
ATOM 807 N N . GLY A 1 103 ? 87.298 32.891 15.707 1.00 37.17 103 GLY A N 1
ATOM 808 C CA . GLY A 1 103 ? 86.276 32.711 14.687 1.00 37.05 103 GLY A CA 1
ATOM 809 C C . GLY A 1 103 ? 85.993 33.912 13.822 1.00 37.48 103 GLY A C 1
ATOM 810 O O . GLY A 1 103 ? 84.864 34.080 13.341 1.00 37.86 103 GLY A O 1
ATOM 811 N N . TYR A 1 104 ? 87.002 34.763 13.638 1.00 37.27 104 TYR A N 1
ATOM 812 C CA . TYR A 1 104 ? 86.949 35.813 12.618 1.00 37.37 104 TYR A CA 1
ATOM 813 C C . TYR A 1 104 ? 87.927 35.477 11.495 1.00 37.93 104 TYR A C 1
ATOM 814 O O . TYR A 1 104 ? 88.909 34.761 11.704 1.00 37.40 104 TYR A O 1
ATOM 823 N N . SER A 1 105 ? 87.653 35.975 10.297 1.00 38.93 105 SER A N 1
ATOM 824 C CA . SER A 1 105 ? 88.486 35.608 9.150 1.00 40.20 105 SER A CA 1
ATOM 825 C C . SER A 1 105 ? 89.509 36.683 8.770 1.00 41.00 105 SER A C 1
ATOM 826 O O . SER A 1 105 ? 90.399 36.425 7.964 1.00 41.70 105 SER A O 1
ATOM 829 N N . SER A 1 106 ? 89.388 37.883 9.331 1.00 41.50 106 SER A N 1
ATOM 830 C CA . SER A 1 106 ? 90.432 38.896 9.137 1.00 42.08 106 SER A CA 1
ATOM 831 C C . SER A 1 106 ? 90.631 39.787 10.365 1.00 42.24 106 SER A C 1
ATOM 832 O O . SER A 1 106 ? 89.690 40.030 11.128 1.00 42.19 106 SER A O 1
ATOM 835 N N . LEU A 1 107 ? 91.862 40.270 10.530 1.00 42.36 107 LEU A N 1
ATOM 836 C CA . LEU A 1 107 ? 92.221 41.204 11.595 1.00 42.53 107 LEU A CA 1
ATOM 837 C C . LEU A 1 107 ? 92.906 42.423 10.983 1.00 42.89 107 LEU A C 1
ATOM 838 O O . LEU A 1 107 ? 93.907 42.276 10.304 1.00 42.98 107 LEU A O 1
ATOM 843 N N . LYS A 1 108 ? 92.370 43.615 11.222 1.00 43.10 108 LYS A N 1
ATOM 844 C CA . LYS A 1 108 ? 93.030 44.844 10.797 1.00 43.83 108 LYS A CA 1
ATOM 845 C C . LYS A 1 108 ? 93.474 45.694 11.996 1.00 43.81 108 LYS A C 1
ATOM 846 O O . LYS A 1 108 ? 92.787 45.731 13.019 1.00 43.75 108 LYS A O 1
ATOM 852 N N . SER A 1 109 ? 94.615 46.373 11.855 1.00 43.86 109 SER A N 1
ATOM 853 C CA . SER A 1 109 ? 95.165 47.244 12.909 1.00 44.24 109 SER A CA 1
ATOM 854 C C . SER A 1 109 ? 94.968 48.721 12.618 1.00 44.55 109 SER A C 1
ATOM 855 O O . SER A 1 109 ? 94.978 49.129 11.466 1.00 44.14 109 SER A O 1
ATOM 858 N N . GLU A 1 110 ? 94.815 49.521 13.670 1.00 45.07 110 GLU A N 1
ATOM 859 C CA . GLU A 1 110 ? 94.882 50.978 13.543 1.00 46.33 110 GLU A CA 1
ATOM 860 C C . GLU A 1 110 ? 93.823 51.486 12.583 1.00 46.95 110 GLU A C 1
ATOM 861 O O . GLU A 1 110 ? 94.129 52.231 11.653 1.00 46.85 110 GLU A O 1
ATOM 867 N N . VAL A 1 111 ? 92.578 51.079 12.802 1.00 47.85 111 VAL A N 1
ATOM 868 C CA . VAL A 1 111 ? 91.525 51.391 11.849 1.00 48.67 111 VAL A CA 1
ATOM 869 C C . VAL A 1 111 ? 90.863 52.715 12.207 1.00 49.99 111 VAL A C 1
ATOM 870 O O . VAL A 1 111 ? 90.350 52.884 13.317 1.00 49.77 111 VAL A O 1
ATOM 874 N N . LYS A 1 112 ? 90.917 53.661 11.272 1.00 51.76 112 LYS A N 1
ATOM 875 C CA . LYS A 1 112 ? 90.182 54.906 11.411 1.00 53.84 112 LYS A CA 1
ATOM 876 C C . LYS A 1 112 ? 88.825 54.643 10.781 1.00 54.92 112 LYS A C 1
ATOM 877 O O . LYS A 1 112 ? 88.747 54.164 9.646 1.00 55.27 112 LYS A O 1
ATOM 883 N N . TYR A 1 113 ? 87.756 54.934 11.511 1.00 56.27 113 TYR A N 1
ATOM 884 C CA . TYR A 1 113 ? 86.425 54.537 11.047 1.00 57.60 113 TYR A CA 1
ATOM 885 C C . TYR A 1 113 ? 85.374 55.659 11.039 1.00 58.82 113 TYR A C 1
ATOM 886 O O . TYR A 1 113 ? 84.474 55.634 10.191 1.00 59.37 113 TYR A O 1
ATOM 895 N N . GLY A 1 114 ? 85.478 56.628 11.956 1.00 59.83 114 GLY A N 1
ATOM 896 C CA . GLY A 1 114 ? 84.401 57.618 12.149 1.00 61.16 114 GLY A CA 1
ATOM 897 C C . GLY A 1 114 ? 84.615 58.999 11.548 1.00 61.93 114 GLY A C 1
ATOM 898 O O . GLY A 1 114 ? 85.232 59.141 10.488 1.00 62.46 114 GLY A O 1
ATOM 899 N N . ALA A 1 115 ? 84.079 60.019 12.217 1.00 62.36 115 ALA A N 1
ATOM 900 C CA . ALA A 1 115 ? 84.354 61.413 11.866 1.00 62.34 115 ALA A CA 1
ATOM 901 C C . ALA A 1 115 ? 85.733 61.819 12.346 1.00 62.42 115 ALA A C 1
ATOM 902 O O . ALA A 1 115 ? 86.171 61.405 13.422 1.00 62.59 115 ALA A O 1
ATOM 903 N N . SER A 1 118 ? 87.853 58.906 15.004 1.00 48.56 118 SER A N 1
ATOM 904 C CA . SER A 1 118 ? 88.416 58.043 16.041 1.00 48.53 118 SER A CA 1
ATOM 905 C C . SER A 1 118 ? 89.120 56.851 15.411 1.00 48.39 118 SER A C 1
ATOM 906 O O . SER A 1 118 ? 88.790 56.459 14.277 1.00 49.40 118 SER A O 1
ATOM 907 N N . ARG A 1 119 ? 90.092 56.285 16.133 1.00 47.35 119 ARG A N 1
ATOM 908 C CA . ARG A 1 119 ? 90.923 55.169 15.639 1.00 46.41 119 ARG A CA 1
ATOM 909 C C . ARG A 1 119 ? 90.827 53.964 16.574 1.00 44.95 119 ARG A C 1
ATOM 910 O O . ARG A 1 119 ? 90.907 54.122 17.789 1.00 45.44 119 ARG A O 1
ATOM 918 N N . ILE A 1 120 ? 90.664 52.767 16.027 1.00 42.64 120 ILE A N 1
ATOM 919 C CA . ILE A 1 120 ? 90.542 51.583 16.880 1.00 40.79 120 ILE A CA 1
ATOM 920 C C . ILE A 1 120 ? 91.790 50.708 16.758 1.00 39.38 120 ILE A C 1
ATOM 921 O O . ILE A 1 120 ? 92.333 50.556 15.669 1.00 39.19 120 ILE A O 1
ATOM 926 N N . ASP A 1 121 ? 92.251 50.152 17.871 1.00 37.83 121 ASP A N 1
ATOM 927 C CA . ASP A 1 121 ? 93.461 49.331 17.855 1.00 37.00 121 ASP A CA 1
ATOM 928 C C . ASP A 1 121 ? 93.354 48.126 16.909 1.00 36.88 121 ASP A C 1
ATOM 929 O O . ASP A 1 121 ? 94.264 47.883 16.102 1.00 36.67 121 ASP A O 1
ATOM 934 N N . PHE A 1 122 ? 92.262 47.372 17.025 1.00 36.22 122 PHE A N 1
ATOM 935 C CA . PHE A 1 122 ? 91.996 46.260 16.108 1.00 36.60 122 PHE A CA 1
ATOM 936 C C . PHE A 1 122 ? 90.547 46.225 15.652 1.00 36.78 122 PHE A C 1
ATOM 937 O O . PHE A 1 122 ? 89.636 46.606 16.391 1.00 36.36 122 PHE A O 1
ATOM 945 N N . MET A 1 123 ? 90.343 45.778 14.420 1.00 37.52 123 MET A N 1
ATOM 946 C CA . MET A 1 123 ? 88.997 45.452 13.961 1.00 38.46 123 MET A CA 1
ATOM 947 C C . MET A 1 123 ? 89.003 44.060 13.373 1.00 38.62 123 MET A C 1
ATOM 948 O O . MET A 1 123 ? 89.795 43.750 12.487 1.00 38.43 123 MET A O 1
ATOM 953 N N . LEU A 1 124 ? 88.138 43.214 13.918 1.00 39.16 124 LEU A N 1
ATOM 954 C CA . LEU A 1 124 ? 87.979 41.852 13.436 1.00 39.67 124 LEU A CA 1
ATOM 955 C C . LEU A 1 124 ? 86.739 41.768 12.558 1.00 39.98 124 LEU A C 1
ATOM 956 O O . LEU A 1 124 ? 85.719 42.418 12.835 1.00 40.28 124 LEU A O 1
ATOM 961 N N . GLN A 1 125 ? 86.835 40.977 11.493 1.00 40.39 125 GLN A N 1
ATOM 962 C CA . GLN A 1 125 ? 85.722 40.819 10.556 1.00 40.73 125 GLN A CA 1
ATOM 963 C C . GLN A 1 125 ? 85.464 39.373 10.125 1.00 40.42 125 GLN A C 1
ATOM 964 O O . GLN A 1 125 ? 86.362 38.523 10.130 1.00 40.38 125 GLN A O 1
ATOM 970 N N . ALA A 1 126 ? 84.209 39.113 9.771 1.00 40.69 126 ALA A N 1
ATOM 971 C CA . ALA A 1 126 ? 83.768 37.792 9.308 1.00 41.00 126 ALA A CA 1
ATOM 972 C C . ALA A 1 126 ? 82.480 37.953 8.537 1.00 41.21 126 ALA A C 1
ATOM 973 O O . ALA A 1 126 ? 81.667 38.842 8.841 1.00 41.14 126 ALA A O 1
ATOM 975 N N . ASP A 1 127 ? 82.298 37.095 7.537 1.00 42.03 127 ASP A N 1
ATOM 976 C CA . ASP A 1 127 ? 81.093 37.124 6.703 1.00 42.93 127 ASP A CA 1
ATOM 977 C C . ASP A 1 127 ? 79.796 37.050 7.503 1.00 42.80 127 ASP A C 1
ATOM 978 O O . ASP A 1 127 ? 78.867 37.820 7.247 1.00 42.73 127 ASP A O 1
ATOM 983 N N . SER A 1 128 ? 79.757 36.168 8.501 1.00 42.89 128 SER A N 1
ATOM 984 C CA . SER A 1 128 ? 78.526 35.924 9.266 1.00 43.01 128 SER A CA 1
ATOM 985 C C . SER A 1 128 ? 78.307 36.815 10.490 1.00 43.03 128 SER A C 1
ATOM 986 O O . SER A 1 128 ? 77.284 36.685 11.170 1.00 43.20 128 SER A O 1
ATOM 989 N N . ARG A 1 129 ? 79.248 37.722 10.773 1.00 42.46 129 ARG A N 1
ATOM 990 C CA . ARG A 1 129 ? 79.270 38.413 12.074 1.00 41.25 129 ARG A CA 1
ATOM 991 C C . ARG A 1 129 ? 79.364 39.936 11.955 1.00 41.22 129 ARG A C 1
ATOM 992 O O . ARG A 1 129 ? 79.911 40.446 10.975 1.00 41.71 129 ARG A O 1
ATOM 1000 N N . PRO A 1 130 ? 78.829 40.671 12.954 1.00 40.65 130 PRO A N 1
ATOM 1001 C CA . PRO A 1 130 ? 79.096 42.110 13.002 1.00 40.30 130 PRO A CA 1
ATOM 1002 C C . PRO A 1 130 ? 80.594 42.379 13.183 1.00 40.33 130 PRO A C 1
ATOM 1003 O O . PRO A 1 130 ? 81.324 41.523 13.710 1.00 40.01 130 PRO A O 1
ATOM 1007 N N . ASP A 1 131 ? 81.048 43.553 12.745 1.00 39.85 131 ASP A N 1
ATOM 1008 C CA . ASP A 1 131 ? 82.448 43.939 12.912 1.00 39.56 131 ASP A CA 1
ATOM 1009 C C . ASP A 1 131 ? 82.767 44.002 14.391 1.00 38.90 131 ASP A C 1
ATOM 1010 O O . ASP A 1 131 ? 81.945 44.462 15.178 1.00 38.83 131 ASP A O 1
ATOM 1015 N N . CYS A 1 132 ? 83.953 43.533 14.760 1.00 38.47 132 CYS A N 1
ATOM 1016 C CA . CYS A 1 132 ? 84.395 43.592 16.146 1.00 38.36 132 CYS A CA 1
ATOM 1017 C C . CYS A 1 132 ? 85.516 44.621 16.386 1.00 38.23 132 CYS A C 1
ATOM 1018 O O . CYS A 1 132 ? 86.625 44.476 15.877 1.00 37.73 132 CYS A O 1
ATOM 1021 N N . TYR A 1 133 ? 85.206 45.641 17.186 1.00 38.20 133 TYR A N 1
ATOM 1022 C CA . TYR A 1 133 ? 86.136 46.718 17.519 1.00 38.13 133 TYR A CA 1
ATOM 1023 C C . TYR A 1 133 ? 86.770 46.462 18.873 1.00 37.49 133 TYR A C 1
ATOM 1024 O O . TYR A 1 133 ? 86.051 46.274 19.864 1.00 37.74 133 TYR A O 1
ATOM 1033 N N . ILE A 1 134 ? 88.108 46.445 18.906 1.00 36.04 134 ILE A N 1
ATOM 1034 C CA . ILE A 1 134 ? 88.871 46.176 20.127 1.00 34.83 134 ILE A CA 1
ATOM 1035 C C . ILE A 1 134 ? 89.808 47.334 20.507 1.00 34.90 134 ILE A C 1
ATOM 1036 O O . ILE A 1 134 ? 90.686 47.736 19.720 1.00 34.23 134 ILE A O 1
ATOM 1041 N N . GLU A 1 135 ? 89.621 47.840 21.723 1.00 34.29 135 GLU A N 1
ATOM 1042 C CA . GLU A 1 135 ? 90.506 48.828 22.294 1.00 34.45 135 GLU A CA 1
ATOM 1043 C C . GLU A 1 135 ? 91.400 48.126 23.304 1.00 33.53 135 GLU A C 1
ATOM 1044 O O . GLU A 1 135 ? 90.912 47.421 24.191 1.00 33.26 135 GLU A O 1
ATOM 1050 N N . VAL A 1 136 ? 92.704 48.336 23.175 1.00 32.71 136 VAL A N 1
ATOM 1051 C CA . VAL A 1 136 ? 93.683 47.687 24.042 1.00 32.68 136 VAL A CA 1
ATOM 1052 C C . VAL A 1 136 ? 94.193 48.664 25.093 1.00 33.31 136 VAL A C 1
ATOM 1053 O O . VAL A 1 136 ? 94.601 49.785 24.766 1.00 33.97 136 VAL A O 1
ATOM 1057 N N . LYS A 1 137 ? 94.165 48.247 26.353 1.00 33.68 137 LYS A N 1
ATOM 1058 C CA . LYS A 1 137 ? 94.662 49.072 27.450 1.00 34.19 137 LYS A CA 1
ATOM 1059 C C . LYS A 1 137 ? 95.714 48.272 28.205 1.00 34.01 137 LYS A C 1
ATOM 1060 O O . LYS A 1 137 ? 95.552 47.074 28.374 1.00 34.37 137 LYS A O 1
ATOM 1066 N N . SER A 1 138 ? 96.790 48.927 28.646 1.00 33.63 138 SER A N 1
ATOM 1067 C CA . SER A 1 138 ? 97.845 48.256 29.406 1.00 33.47 138 SER A CA 1
ATOM 1068 C C . SER A 1 138 ? 97.683 48.451 30.907 1.00 33.20 138 SER A C 1
ATOM 1069 O O . SER A 1 138 ? 97.367 49.547 31.364 1.00 33.30 138 SER A O 1
ATOM 1072 N N . VAL A 1 139 ? 97.918 47.388 31.662 1.00 32.77 139 VAL A N 1
ATOM 1073 C CA . VAL A 1 139 ? 97.717 47.398 33.100 1.00 32.86 139 VAL A CA 1
ATOM 1074 C C . VAL A 1 139 ? 99.016 47.006 33.771 1.00 33.12 139 VAL A C 1
ATOM 1075 O O . VAL A 1 139 ? 99.460 45.864 33.657 1.00 32.67 139 VAL A O 1
ATOM 1079 N N . THR A 1 140 ? 99.639 47.972 34.444 1.00 33.56 140 THR A N 1
ATOM 1080 C CA . THR A 1 140 ? 100.850 47.699 35.222 1.00 34.10 140 THR A CA 1
ATOM 1081 C C . THR A 1 140 ? 100.679 48.024 36.715 1.00 35.24 140 THR A C 1
ATOM 1082 O O . THR A 1 140 ? 101.554 47.685 37.526 1.00 34.57 140 THR A O 1
ATOM 1086 N N . LEU A 1 141 ? 99.573 48.688 37.074 1.00 36.55 141 LEU A N 1
ATOM 1087 C CA . LEU A 1 141 ? 99.335 49.051 38.484 1.00 38.08 141 LEU A CA 1
ATOM 1088 C C . LEU A 1 141 ? 98.770 47.885 39.288 1.00 39.24 141 LEU A C 1
ATOM 1089 O O . LEU A 1 141 ? 97.659 47.404 39.032 1.00 39.32 141 LEU A O 1
ATOM 1094 N N . ALA A 1 142 ? 99.564 47.422 40.245 1.00 40.90 142 ALA A N 1
ATOM 1095 C CA . ALA A 1 142 ? 99.136 46.403 41.179 1.00 42.45 142 ALA A CA 1
ATOM 1096 C C . ALA A 1 142 ? 99.180 46.933 42.615 1.00 44.06 142 ALA A C 1
ATOM 1097 O O . ALA A 1 142 ? 100.084 47.697 42.976 1.00 44.00 142 ALA A O 1
ATOM 1099 N N . GLU A 1 143 ? 98.181 46.542 43.409 1.00 45.62 143 GLU A N 1
ATOM 1100 C CA . GLU A 1 143 ? 98.247 46.605 44.875 1.00 47.06 143 GLU A CA 1
ATOM 1101 C C . GLU A 1 143 ? 98.027 45.182 45.348 1.00 47.61 143 GLU A C 1
ATOM 1102 O O . GLU A 1 143 ? 96.915 44.664 45.266 1.00 47.82 143 GLU A O 1
ATOM 1108 N N . ASN A 1 144 ? 99.105 44.555 45.812 1.00 48.38 144 ASN A N 1
ATOM 1109 C CA . ASN A 1 144 ? 99.176 43.102 45.968 1.00 49.56 144 ASN A CA 1
ATOM 1110 C C . ASN A 1 144 ? 98.662 42.369 44.726 1.00 49.51 144 ASN A C 1
ATOM 1111 O O . ASN A 1 144 ? 99.319 42.415 43.693 1.00 49.76 144 ASN A O 1
ATOM 1116 N N . GLU A 1 145 ? 97.493 41.736 44.803 1.00 49.45 145 GLU A N 1
ATOM 1117 C CA . GLU A 1 145 ? 96.965 40.960 43.675 1.00 49.20 145 GLU A CA 1
ATOM 1118 C C . GLU A 1 145 ? 95.930 41.717 42.853 1.00 48.18 145 GLU A C 1
ATOM 1119 O O . GLU A 1 145 ? 95.507 41.270 41.789 1.00 48.22 145 GLU A O 1
ATOM 1125 N N . GLN A 1 146 ? 95.536 42.872 43.355 1.00 47.35 146 GLN A N 1
ATOM 1126 C CA . GLN A 1 146 ? 94.525 43.675 42.718 1.00 46.65 146 GLN A CA 1
ATOM 1127 C C . GLN A 1 146 ? 95.170 44.546 41.646 1.00 46.19 146 GLN A C 1
ATOM 1128 O O . GLN A 1 146 ? 96.090 45.319 41.936 1.00 45.99 146 GLN A O 1
ATOM 1134 N N . GLY A 1 147 ? 94.684 44.407 40.414 1.00 45.51 147 GLY A N 1
ATOM 1135 C CA . GLY A 1 147 ? 95.113 45.250 39.310 1.00 44.53 147 GLY A CA 1
ATOM 1136 C C . GLY A 1 147 ? 94.142 46.381 39.067 1.00 44.25 147 GLY A C 1
ATOM 1137 O O . GLY A 1 147 ? 92.935 46.213 39.249 1.00 44.40 147 GLY A O 1
ATOM 1138 N N . TYR A 1 148 ? 94.676 47.531 38.659 1.00 43.81 148 TYR A N 1
ATOM 1139 C CA . TYR A 1 148 ? 93.898 48.744 38.434 1.00 43.57 148 TYR A CA 1
ATOM 1140 C C . TYR A 1 148 ? 94.282 49.470 37.157 1.00 43.08 148 TYR A C 1
ATOM 1141 O O . TYR A 1 148 ? 95.441 49.470 36.737 1.00 42.25 148 TYR A O 1
ATOM 1150 N N . PHE A 1 149 ? 93.292 50.123 36.570 1.00 42.70 149 PHE A N 1
ATOM 1151 C CA . PHE A 1 149 ? 93.517 51.060 35.497 1.00 42.90 149 PHE A CA 1
ATOM 1152 C C . PHE A 1 149 ? 92.471 52.162 35.663 1.00 43.84 149 PHE A C 1
ATOM 1153 O O . PHE A 1 149 ? 91.319 51.858 35.965 1.00 43.69 149 PHE A O 1
ATOM 1161 N N . PRO A 1 150 ? 92.855 53.441 35.465 1.00 45.09 150 PRO A N 1
ATOM 1162 C CA . PRO A 1 150 ? 94.197 53.963 35.148 1.00 46.06 150 PRO A CA 1
ATOM 1163 C C . PRO A 1 150 ? 95.021 54.232 36.400 1.00 47.43 150 PRO A C 1
ATOM 1164 O O . PRO A 1 150 ? 94.498 54.103 37.504 1.00 47.65 150 PRO A O 1
ATOM 1168 N N . ASP A 1 151 ? 96.300 54.575 36.248 1.00 48.53 151 ASP A N 1
ATOM 1169 C CA . ASP A 1 151 ? 97.116 54.867 37.434 1.00 49.87 151 ASP A CA 1
ATOM 1170 C C . ASP A 1 151 ? 97.305 56.365 37.659 1.00 50.81 151 ASP A C 1
ATOM 1171 O O . ASP A 1 151 ? 98.094 56.791 38.501 1.00 51.98 151 ASP A O 1
ATOM 1176 N N . ALA A 1 152 ? 96.536 57.141 36.905 1.00 51.50 152 ALA A N 1
ATOM 1177 C CA . ALA A 1 152 ? 96.474 58.590 36.979 1.00 52.62 152 ALA A CA 1
ATOM 1178 C C . ALA A 1 152 ? 95.222 58.931 36.191 1.00 53.22 152 ALA A C 1
ATOM 1179 O O . ALA A 1 152 ? 94.780 58.123 35.391 1.00 53.55 152 ALA A O 1
ATOM 1181 N N . VAL A 1 153 ? 94.637 60.103 36.411 1.00 54.24 153 VAL A N 1
ATOM 1182 C CA . VAL A 1 153 ? 93.415 60.492 35.696 1.00 54.99 153 VAL A CA 1
ATOM 1183 C C . VAL A 1 153 ? 93.684 60.565 34.199 1.00 55.74 153 VAL A C 1
ATOM 1184 O O . VAL A 1 153 ? 94.714 61.084 33.789 1.00 56.00 153 VAL A O 1
ATOM 1188 N N . THR A 1 154 ? 92.766 60.039 33.389 1.00 56.62 154 THR A N 1
ATOM 1189 C CA . THR A 1 154 ? 92.924 60.073 31.935 1.00 57.27 154 THR A CA 1
ATOM 1190 C C . THR A 1 154 ? 91.672 60.530 31.194 1.00 58.12 154 THR A C 1
ATOM 1191 O O . THR A 1 154 ? 90.717 59.764 31.036 1.00 58.39 154 THR A O 1
ATOM 1195 N N . GLU A 1 155 ? 91.689 61.772 30.723 1.00 58.79 155 GLU A N 1
ATOM 1196 C CA . GLU A 1 155 ? 90.588 62.293 29.912 1.00 59.76 155 GLU A CA 1
ATOM 1197 C C . GLU A 1 155 ? 90.574 61.699 28.509 1.00 59.66 155 GLU A C 1
ATOM 1198 O O . GLU A 1 155 ? 89.515 61.589 27.889 1.00 59.74 155 GLU A O 1
ATOM 1204 N N . ARG A 1 156 ? 91.751 61.323 28.015 1.00 59.81 156 ARG A N 1
ATOM 1205 C CA . ARG A 1 156 ? 91.871 60.639 26.726 1.00 60.08 156 ARG A CA 1
ATOM 1206 C C . ARG A 1 156 ? 91.244 59.234 26.787 1.00 59.71 156 ARG A C 1
ATOM 1207 O O . ARG A 1 156 ? 90.546 58.813 25.855 1.00 59.39 156 ARG A O 1
ATOM 1215 N N . GLY A 1 157 ? 91.497 58.533 27.895 1.00 59.28 157 GLY A N 1
ATOM 1216 C CA . GLY A 1 157 ? 90.915 57.221 28.158 1.00 59.25 157 GLY A CA 1
ATOM 1217 C C . GLY A 1 157 ? 89.400 57.281 28.256 1.00 59.24 157 GLY A C 1
ATOM 1218 O O . GLY A 1 157 ? 88.697 56.418 27.709 1.00 58.86 157 GLY A O 1
ATOM 1219 N N . GLN A 1 158 ? 88.907 58.309 28.951 1.00 58.92 158 GLN A N 1
ATOM 1220 C CA . GLN A 1 158 ? 87.475 58.565 29.080 1.00 58.84 158 GLN A CA 1
ATOM 1221 C C . GLN A 1 158 ? 86.821 58.775 27.719 1.00 58.92 158 GLN A C 1
ATOM 1222 O O . GLN A 1 158 ? 85.717 58.287 27.479 1.00 58.88 158 GLN A O 1
ATOM 1228 N N . LYS A 1 159 ? 87.508 59.489 26.830 1.00 59.08 159 LYS A N 1
ATOM 1229 C CA . LYS A 1 159 ? 86.976 59.766 25.494 1.00 59.48 159 LYS A CA 1
ATOM 1230 C C . LYS A 1 159 ? 86.860 58.501 24.636 1.00 59.29 159 LYS A C 1
ATOM 1231 O O . LYS A 1 159 ? 85.830 58.286 23.999 1.00 59.27 159 LYS A O 1
ATOM 1237 N N . HIS A 1 160 ? 87.912 57.680 24.622 1.00 59.12 160 HIS A N 1
ATOM 1238 C CA . HIS A 1 160 ? 87.916 56.423 23.856 1.00 58.87 160 HIS A CA 1
ATOM 1239 C C . HIS A 1 160 ? 86.837 55.463 24.347 1.00 58.66 160 HIS A C 1
ATOM 1240 O O . HIS A 1 160 ? 86.189 54.774 23.552 1.00 58.57 160 HIS A O 1
ATOM 1247 N N . LEU A 1 161 ? 86.645 55.439 25.662 1.00 58.46 161 LEU A N 1
ATOM 1248 C CA . LEU A 1 161 ? 85.603 54.642 26.293 1.00 58.40 161 LEU A CA 1
ATOM 1249 C C . LEU A 1 161 ? 84.214 55.078 25.816 1.00 58.62 161 LEU A C 1
ATOM 1250 O O . LEU A 1 161 ? 83.352 54.235 25.571 1.00 58.77 161 LEU A O 1
ATOM 1255 N N . ARG A 1 162 ? 84.010 56.391 25.666 1.00 58.64 162 ARG A N 1
ATOM 1256 C CA . ARG A 1 162 ? 82.768 56.936 25.100 1.00 58.59 162 ARG A CA 1
ATOM 1257 C C . ARG A 1 162 ? 82.597 56.577 23.632 1.00 58.09 162 ARG A C 1
ATOM 1258 O O . ARG A 1 162 ? 81.483 56.324 23.184 1.00 58.03 162 ARG A O 1
ATOM 1266 N N . GLU A 1 163 ? 83.704 56.563 22.891 1.00 57.63 163 GLU A N 1
ATOM 1267 C CA . GLU A 1 163 ? 83.693 56.174 21.481 1.00 57.40 163 GLU A CA 1
ATOM 1268 C C . GLU A 1 163 ? 83.254 54.715 21.301 1.00 57.08 163 GLU A C 1
ATOM 1269 O O . GLU A 1 163 ? 82.482 54.405 20.392 1.00 57.10 163 GLU A O 1
ATOM 1275 N N . LEU A 1 164 ? 83.734 53.833 22.179 1.00 56.60 164 LEU A N 1
ATOM 1276 C CA . LEU A 1 164 ? 83.332 52.427 22.165 1.00 56.34 164 LEU A CA 1
ATOM 1277 C C . LEU A 1 164 ? 81.827 52.262 22.377 1.00 56.60 164 LEU A C 1
ATOM 1278 O O . LEU A 1 164 ? 81.193 51.420 21.738 1.00 56.42 164 LEU A O 1
ATOM 1283 N N . MET A 1 165 ? 81.258 53.078 23.261 1.00 56.79 165 MET A N 1
ATOM 1284 C CA . MET A 1 165 ? 79.819 53.053 23.495 1.00 57.19 165 MET A CA 1
ATOM 1285 C C . MET A 1 165 ? 79.029 53.337 22.229 1.00 57.06 165 MET A C 1
ATOM 1286 O O . MET A 1 165 ? 78.012 52.695 21.991 1.00 57.41 165 MET A O 1
ATOM 1291 N N . SER A 1 166 ? 79.510 54.275 21.412 1.00 57.12 166 SER A N 1
ATOM 1292 C CA . SER A 1 166 ? 78.873 54.598 20.124 1.00 57.11 166 SER A CA 1
ATOM 1293 C C . SER A 1 166 ? 78.961 53.449 19.138 1.00 56.73 166 SER A C 1
ATOM 1294 O O . SER A 1 166 ? 78.026 53.213 18.362 1.00 56.96 166 SER A O 1
ATOM 1297 N N . VAL A 1 167 ? 80.095 52.751 19.157 1.00 55.99 167 VAL A N 1
ATOM 1298 C CA . VAL A 1 167 ? 80.286 51.579 18.312 1.00 55.46 167 VAL A CA 1
ATOM 1299 C C . VAL A 1 167 ? 79.234 50.510 18.642 1.00 55.09 167 VAL A C 1
ATOM 1300 O O . VAL A 1 167 ? 78.583 49.988 17.739 1.00 54.64 167 VAL A O 1
ATOM 1304 N N . ALA A 1 168 ? 79.064 50.220 19.934 1.00 54.96 168 ALA A N 1
ATOM 1305 C CA . ALA A 1 168 ? 78.057 49.262 20.412 1.00 55.02 168 ALA A CA 1
ATOM 1306 C C . ALA A 1 168 ? 76.636 49.716 20.050 1.00 54.99 168 ALA A C 1
ATOM 1307 O O . ALA A 1 168 ? 75.866 48.951 19.473 1.00 55.09 168 ALA A O 1
ATOM 1309 N N . ALA A 1 169 ? 76.313 50.968 20.368 1.00 54.89 169 ALA A N 1
ATOM 1310 C CA . ALA A 1 169 ? 75.036 51.587 19.983 1.00 54.78 169 ALA A CA 1
ATOM 1311 C C . ALA A 1 169 ? 74.685 51.444 18.498 1.00 54.74 169 ALA A C 1
ATOM 1312 O O . ALA A 1 169 ? 73.510 51.434 18.140 1.00 54.94 169 ALA A O 1
ATOM 1314 N N . GLU A 1 170 ? 75.698 51.350 17.638 1.00 54.50 170 GLU A N 1
ATOM 1315 C CA . GLU A 1 170 ? 75.478 51.160 16.204 1.00 54.32 170 GLU A CA 1
ATOM 1316 C C . GLU A 1 170 ? 75.453 49.695 15.805 1.00 53.45 170 GLU A C 1
ATOM 1317 O O . GLU A 1 170 ? 75.476 49.374 14.618 1.00 53.82 170 GLU A O 1
ATOM 1323 N N . GLY A 1 171 ? 75.424 48.806 16.792 1.00 52.41 171 GLY A N 1
ATOM 1324 C CA . GLY A 1 171 ? 75.238 47.381 16.529 1.00 50.73 171 GLY A CA 1
ATOM 1325 C C . GLY A 1 171 ? 76.491 46.596 16.178 1.00 49.58 171 GLY A C 1
ATOM 1326 O O . GLY A 1 171 ? 76.409 45.414 15.816 1.00 49.68 171 GLY A O 1
ATOM 1327 N N . GLN A 1 172 ? 77.651 47.244 16.268 1.00 47.86 172 GLN A N 1
ATOM 1328 C CA . GLN A 1 172 ? 78.921 46.545 16.126 1.00 46.09 172 GLN A CA 1
ATOM 1329 C C . GLN A 1 172 ? 79.295 45.907 17.461 1.00 44.31 172 GLN A C 1
ATOM 1330 O O . GLN A 1 172 ? 78.825 46.345 18.509 1.00 44.21 172 GLN A O 1
ATOM 1336 N N . ARG A 1 173 ? 80.127 44.871 17.431 1.00 42.27 173 ARG A N 1
ATOM 1337 C CA . ARG A 1 173 ? 80.652 44.300 18.668 1.00 40.35 173 ARG A CA 1
ATOM 1338 C C . ARG A 1 173 ? 81.798 45.179 19.172 1.00 39.85 173 ARG A C 1
ATOM 1339 O O . ARG A 1 173 ? 82.737 45.464 18.428 1.00 39.80 173 ARG A O 1
ATOM 1347 N N . ALA A 1 174 ? 81.722 45.590 20.435 1.00 38.95 174 ALA A N 1
ATOM 1348 C CA . ALA A 1 174 ? 82.721 46.493 21.015 1.00 38.07 174 ALA A CA 1
ATOM 1349 C C . ALA A 1 174 ? 83.350 45.870 22.252 1.00 37.23 174 ALA A C 1
ATOM 1350 O O . ALA A 1 174 ? 82.652 45.508 23.205 1.00 37.27 174 ALA A O 1
ATOM 1352 N N . VAL A 1 175 ? 84.674 45.740 22.217 1.00 36.09 175 VAL A N 1
ATOM 1353 C CA . VAL A 1 175 ? 85.440 45.115 23.294 1.00 34.95 175 VAL A CA 1
ATOM 1354 C C . VAL A 1 175 ? 86.523 46.076 23.818 1.00 34.67 175 VAL A C 1
ATOM 1355 O O . VAL A 1 175 ? 87.294 46.648 23.035 1.00 34.27 175 VAL A O 1
ATOM 1359 N N . ILE A 1 176 ? 86.581 46.252 25.135 1.00 33.78 176 ILE A N 1
ATOM 1360 C CA . ILE A 1 176 ? 87.766 46.844 25.740 1.00 33.36 176 ILE A CA 1
ATOM 1361 C C . ILE A 1 176 ? 88.609 45.746 26.377 1.00 32.80 176 ILE A C 1
ATOM 1362 O O . ILE A 1 176 ? 88.123 44.928 27.151 1.00 33.00 176 ILE A O 1
ATOM 1367 N N . PHE A 1 177 ? 89.879 45.719 26.019 1.00 32.07 177 PHE A N 1
ATOM 1368 C CA . PHE A 1 177 ? 90.726 44.607 26.359 1.00 31.42 177 PHE A CA 1
ATOM 1369 C C . PHE A 1 177 ? 91.902 45.109 27.193 1.00 31.89 177 PHE A C 1
ATOM 1370 O O . PHE A 1 177 ? 92.774 45.840 26.693 1.00 31.47 177 PHE A O 1
ATOM 1378 N N . PHE A 1 178 ? 91.912 44.714 28.461 1.00 31.50 178 PHE A N 1
ATOM 1379 C CA . PHE A 1 178 ? 92.965 45.105 29.373 1.00 32.14 178 PHE A CA 1
ATOM 1380 C C . PHE A 1 178 ? 94.064 44.058 29.347 1.00 31.91 178 PHE A C 1
ATOM 1381 O O . PHE A 1 178 ? 93.872 42.934 29.810 1.00 31.90 178 PHE A O 1
ATOM 1389 N N . ALA A 1 179 ? 95.203 44.430 28.772 1.00 31.50 179 ALA A N 1
ATOM 1390 C CA . ALA A 1 179 ? 96.378 43.577 28.763 1.00 31.57 179 ALA A CA 1
ATOM 1391 C C . ALA A 1 179 ? 97.099 43.770 30.086 1.00 31.55 179 ALA A C 1
ATOM 1392 O O . ALA A 1 179 ? 97.612 44.853 30.373 1.00 31.91 179 ALA A O 1
ATOM 1394 N N . VAL A 1 180 ? 97.124 42.715 30.894 1.00 31.50 180 VAL A N 1
ATOM 1395 C CA . VAL A 1 180 ? 97.632 42.801 32.252 1.00 31.33 180 VAL A CA 1
ATOM 1396 C C . VAL A 1 180 ? 99.086 42.381 32.257 1.00 31.49 180 VAL A C 1
ATOM 1397 O O . VAL A 1 180 ? 99.396 41.201 32.048 1.00 31.36 180 VAL A O 1
ATOM 1401 N N . LEU A 1 181 ? 99.966 43.352 32.517 1.00 31.49 181 LEU A N 1
ATOM 1402 C CA . LEU A 1 181 ? 101.412 43.187 32.331 1.00 31.65 181 LEU A CA 1
ATOM 1403 C C . LEU A 1 181 ? 102.220 43.126 33.637 1.00 32.44 181 LEU A C 1
ATOM 1404 O O . LEU A 1 181 ? 103.409 43.467 33.665 1.00 32.28 181 LEU A O 1
ATOM 1409 N N . HIS A 1 182 ? 101.569 42.691 34.708 1.00 33.51 182 HIS A N 1
ATOM 1410 C CA . HIS A 1 182 ? 102.199 42.558 36.028 1.00 34.86 182 HIS A CA 1
ATOM 1411 C C . HIS A 1 182 ? 101.873 41.161 36.539 1.00 35.30 182 HIS A C 1
ATOM 1412 O O . HIS A 1 182 ? 100.700 40.831 36.706 1.00 35.61 182 HIS A O 1
ATOM 1419 N N . SER A 1 183 ? 102.895 40.351 36.799 1.00 36.00 183 SER A N 1
ATOM 1420 C CA . SER A 1 183 ? 102.669 38.945 37.132 1.00 37.27 183 SER A CA 1
ATOM 1421 C C . SER A 1 183 ? 101.978 38.704 38.492 1.00 38.02 183 SER A C 1
ATOM 1422 O O . SER A 1 183 ? 101.604 37.567 38.806 1.00 37.80 183 SER A O 1
ATOM 1425 N N . ALA A 1 184 ? 101.801 39.762 39.282 1.00 38.49 184 ALA A N 1
ATOM 1426 C CA . ALA A 1 184 ? 101.183 39.619 40.605 1.00 39.47 184 ALA A CA 1
ATOM 1427 C C . ALA A 1 184 ? 99.673 39.769 40.549 1.00 39.94 184 ALA A C 1
ATOM 1428 O O . ALA A 1 184 ? 98.974 39.326 41.467 1.00 40.45 184 ALA A O 1
ATOM 1430 N N . ILE A 1 185 ? 99.173 40.395 39.484 1.00 39.80 185 ILE A N 1
ATOM 1431 C CA . ILE A 1 185 ? 97.747 40.662 39.365 1.00 39.92 185 ILE A CA 1
ATOM 1432 C C . ILE A 1 185 ? 96.948 39.382 39.082 1.00 40.85 185 ILE A C 1
ATOM 1433 O O . ILE A 1 185 ? 97.304 38.601 38.192 1.00 40.62 185 ILE A O 1
ATOM 1438 N N . THR A 1 186 ? 95.881 39.166 39.861 1.00 41.20 186 THR A N 1
ATOM 1439 C CA . THR A 1 186 ? 95.004 38.003 39.670 1.00 41.55 186 THR A CA 1
ATOM 1440 C C . THR A 1 186 ? 93.549 38.417 39.440 1.00 41.76 186 THR A C 1
ATOM 1441 O O . THR A 1 186 ? 92.699 37.572 39.181 1.00 42.66 186 THR A O 1
ATOM 1445 N N . ARG A 1 187 ? 93.266 39.711 39.523 1.00 41.78 187 ARG A N 1
ATOM 1446 C CA . ARG A 1 187 ? 91.915 40.217 39.289 1.00 42.26 187 ARG A CA 1
ATOM 1447 C C . ARG A 1 187 ? 91.990 41.662 38.860 1.00 41.74 187 ARG A C 1
ATOM 1448 O O . ARG A 1 187 ? 92.960 42.347 39.162 1.00 41.94 187 ARG A O 1
ATOM 1456 N N . PHE A 1 188 ? 90.963 42.140 38.175 1.00 41.40 188 PHE A N 1
ATOM 1457 C CA . PHE A 1 188 ? 91.010 43.484 37.637 1.00 41.32 188 PHE A CA 1
ATOM 1458 C C . PHE A 1 188 ? 89.809 44.359 37.985 1.00 41.52 188 PHE A C 1
ATOM 1459 O O . PHE A 1 188 ? 88.665 43.906 37.909 1.00 41.71 188 PHE A O 1
ATOM 1467 N N . SER A 1 189 ? 90.079 45.628 38.308 1.00 41.80 189 SER A N 1
ATOM 1468 C CA . SER A 1 189 ? 89.033 46.641 38.493 1.00 42.02 189 SER A CA 1
ATOM 1469 C C . SER A 1 189 ? 89.476 47.990 37.981 1.00 42.25 189 SER A C 1
ATOM 1470 O O . SER A 1 189 ? 90.669 48.274 37.952 1.00 42.44 189 SER A O 1
ATOM 1473 N N . PRO A 1 190 ? 88.519 48.841 37.586 1.00 42.88 190 PRO A N 1
ATOM 1474 C CA . PRO A 1 190 ? 88.915 50.210 37.283 1.00 43.77 190 PRO A CA 1
ATOM 1475 C C . PRO A 1 190 ? 89.338 50.914 38.581 1.00 45.12 190 PRO A C 1
ATOM 1476 O O . PRO A 1 190 ? 88.825 50.573 39.653 1.00 45.03 190 PRO A O 1
ATOM 1480 N N . ALA A 1 191 ? 90.287 51.848 38.492 1.00 46.25 191 ALA A N 1
ATOM 1481 C CA . ALA A 1 191 ? 90.776 52.562 39.676 1.00 47.78 191 ALA A CA 1
ATOM 1482 C C . ALA A 1 191 ? 89.820 53.709 40.021 1.00 48.67 191 ALA A C 1
ATOM 1483 O O . ALA A 1 191 ? 90.077 54.879 39.702 1.00 48.35 191 ALA A O 1
ATOM 1485 N N . ARG A 1 192 ? 88.697 53.356 40.647 1.00 50.08 192 ARG A N 1
ATOM 1486 C CA . ARG A 1 192 ? 87.678 54.341 41.019 1.00 51.79 192 ARG A CA 1
ATOM 1487 C C . ARG A 1 192 ? 88.288 55.413 41.927 1.00 52.33 192 ARG A C 1
ATOM 1488 O O . ARG A 1 192 ? 87.973 56.599 41.790 1.00 52.57 192 A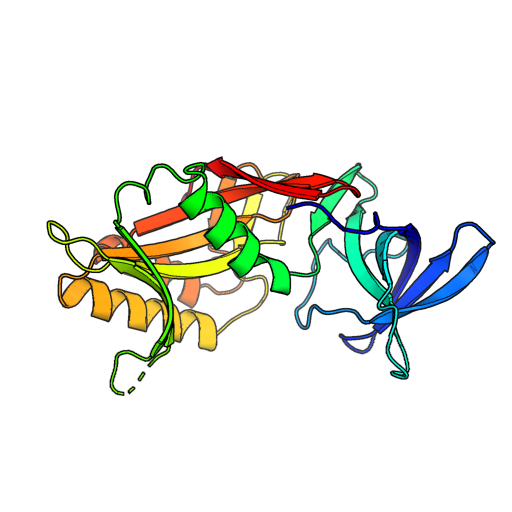RG A O 1
ATOM 1496 N N . HIS A 1 193 ? 89.190 54.981 42.811 1.00 53.02 193 HIS A N 1
ATOM 1497 C CA . HIS A 1 193 ? 89.909 55.867 43.733 1.00 53.82 193 HIS A CA 1
ATOM 1498 C C . HIS A 1 193 ? 90.862 56.849 43.046 1.00 53.98 193 HIS A C 1
ATOM 1499 O O . HIS A 1 193 ? 91.202 57.877 43.621 1.00 53.83 193 HIS A O 1
ATOM 1506 N N . ILE A 1 194 ? 91.286 56.539 41.822 1.00 54.26 194 ILE A N 1
ATOM 1507 C CA . ILE A 1 194 ? 92.186 57.425 41.081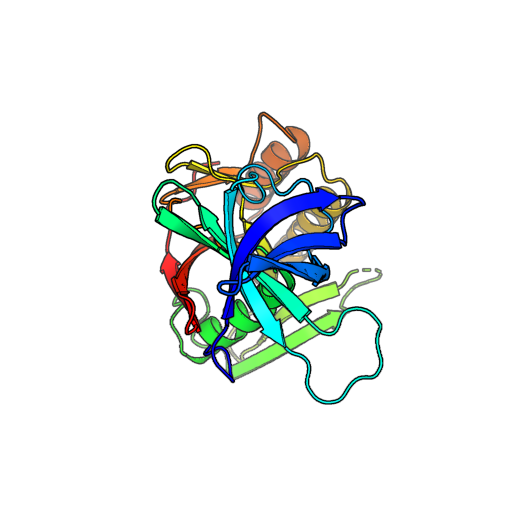 1.00 54.24 194 ILE A CA 1
ATOM 1508 C C . ILE A 1 194 ? 91.444 58.250 40.025 1.00 54.63 194 ILE A C 1
ATOM 1509 O O . ILE A 1 194 ? 91.511 59.479 40.030 1.00 54.52 194 ILE A O 1
ATOM 1514 N N . ASP A 1 195 ? 90.749 57.580 39.112 1.00 55.08 195 ASP A N 1
ATOM 1515 C CA . ASP A 1 195 ? 89.887 58.283 38.165 1.00 55.54 195 ASP A CA 1
ATOM 1516 C C . ASP A 1 195 ? 88.477 57.743 38.351 1.00 56.25 195 ASP A C 1
ATOM 1517 O O . ASP A 1 195 ? 88.121 56.675 37.831 1.00 56.22 195 ASP A O 1
ATOM 1522 N N . GLU A 1 196 ? 87.685 58.475 39.130 1.00 56.74 196 GLU A N 1
ATOM 1523 C CA . GLU A 1 196 ? 86.344 58.034 39.461 1.00 57.03 196 GLU A CA 1
ATOM 1524 C C . GLU A 1 196 ? 85.460 58.078 38.231 1.00 56.54 196 GLU A C 1
ATOM 1525 O O . GLU A 1 196 ? 84.669 57.166 38.003 1.00 56.57 196 GLU A O 1
ATOM 1531 N N . LYS A 1 197 ? 85.620 59.135 37.441 1.00 56.08 197 LYS A N 1
ATOM 1532 C CA . LYS A 1 197 ? 84.879 59.323 36.201 1.00 55.93 197 LYS A CA 1
ATOM 1533 C C . LYS A 1 197 ? 85.099 58.188 35.187 1.00 55.65 197 LYS A C 1
ATOM 1534 O O . LYS A 1 197 ? 84.159 57.776 34.498 1.00 55.67 197 LYS A O 1
ATOM 1540 N N . TYR A 1 198 ? 86.336 57.693 35.094 1.00 54.94 198 TYR A N 1
ATOM 1541 C CA . TYR A 1 198 ? 86.649 56.586 34.193 1.00 54.16 198 TYR A CA 1
ATOM 1542 C C . TYR A 1 198 ? 85.946 55.316 34.665 1.00 53.85 198 TYR A C 1
ATOM 1543 O O . TYR A 1 198 ? 85.343 54.604 33.863 1.00 53.52 198 TYR A O 1
ATOM 1552 N N . ALA A 1 199 ? 86.037 55.049 35.966 1.00 53.43 199 ALA A N 1
ATOM 1553 C CA . ALA A 1 199 ? 85.405 53.891 36.571 1.00 53.65 199 ALA A CA 1
ATOM 1554 C C . ALA A 1 199 ? 83.892 53.896 36.345 1.00 53.88 199 ALA A C 1
ATOM 1555 O O . ALA A 1 199 ? 83.308 52.851 36.056 1.00 54.16 199 ALA A O 1
ATOM 1557 N N . GLN A 1 200 ? 83.274 55.072 36.460 1.00 53.88 200 GLN A N 1
ATOM 1558 C CA . GLN A 1 200 ? 81.842 55.237 36.203 1.00 54.05 200 GLN A CA 1
ATOM 1559 C C . GLN A 1 200 ? 81.515 54.991 34.737 1.00 53.40 200 GLN A C 1
ATOM 1560 O O . GLN A 1 200 ? 80.517 54.344 34.417 1.00 53.04 200 GLN A O 1
ATOM 1566 N N . LEU A 1 201 ? 82.355 55.519 33.851 1.00 52.61 201 LEU A N 1
ATOM 1567 C CA . LEU A 1 201 ? 82.158 55.333 32.426 1.00 52.13 201 LEU A CA 1
ATOM 1568 C C . LEU A 1 201 ? 82.331 53.871 32.024 1.00 51.65 201 LEU A C 1
ATOM 1569 O O . LEU A 1 201 ? 81.636 53.391 31.132 1.00 51.44 201 LEU A O 1
ATOM 1574 N N . LEU A 1 202 ? 83.243 53.166 32.692 1.00 51.01 202 LEU A N 1
ATOM 1575 C CA . LEU A 1 202 ? 83.454 51.747 32.424 1.00 50.69 202 LEU A CA 1
ATOM 1576 C C . LEU A 1 202 ? 82.216 50.902 32.765 1.00 50.91 202 LEU A C 1
ATOM 1577 O O . LEU A 1 202 ? 81.851 50.012 31.996 1.00 50.98 202 LEU A O 1
ATOM 1582 N N . SER A 1 203 ? 81.582 51.182 33.908 1.00 51.20 203 SER A N 1
ATOM 1583 C CA . SER A 1 203 ? 80.306 50.552 34.282 1.00 51.38 203 SER A CA 1
ATOM 1584 C C . SER A 1 203 ? 79.197 50.870 33.288 1.00 51.51 203 SER A C 1
ATOM 1585 O O . SER A 1 203 ? 78.451 49.984 32.877 1.00 51.83 203 SER A O 1
ATOM 1588 N N . GLU A 1 204 ? 79.099 52.136 32.907 1.00 51.61 204 GLU A N 1
ATOM 1589 C CA . GLU A 1 204 ? 78.097 52.579 31.949 1.00 52.24 204 GLU A CA 1
ATOM 1590 C C . GLU A 1 204 ? 78.289 51.954 30.563 1.00 51.87 204 GLU A C 1
ATOM 1591 O O . GLU A 1 204 ? 77.316 51.698 29.852 1.00 51.80 204 GLU A O 1
ATOM 1597 N N . ALA A 1 205 ? 79.544 51.736 30.177 1.00 51.54 205 ALA A N 1
ATOM 1598 C CA . ALA A 1 205 ? 79.856 51.101 28.903 1.00 51.44 205 ALA A CA 1
ATOM 1599 C C . ALA A 1 205 ? 79.400 49.643 28.926 1.00 51.35 205 ALA A C 1
ATOM 1600 O O . ALA A 1 205 ? 78.829 49.149 27.957 1.00 51.10 205 ALA A O 1
ATOM 1602 N N . GLN A 1 206 ? 79.647 48.963 30.040 1.00 51.65 206 GLN A N 1
ATOM 1603 C CA . GLN A 1 206 ? 79.135 47.619 30.229 1.00 52.46 206 GLN A CA 1
ATOM 1604 C C . GLN A 1 206 ? 77.611 47.574 30.089 1.00 52.61 206 GLN A C 1
ATOM 1605 O O . GLN A 1 206 ? 77.088 46.691 29.410 1.00 52.50 206 GLN A O 1
ATOM 1611 N N . GLN A 1 207 ? 76.921 48.534 30.718 1.00 52.70 207 GLN A N 1
ATOM 1612 C CA . GLN A 1 207 ? 75.466 48.689 30.604 1.00 52.83 207 GLN A CA 1
ATOM 1613 C C . GLN A 1 207 ? 75.041 48.779 29.165 1.00 52.30 207 GLN A C 1
ATOM 1614 O O . GLN A 1 207 ? 74.045 48.178 28.768 1.00 52.53 207 GLN A O 1
ATOM 1620 N N . ARG A 1 208 ? 75.800 49.542 28.386 1.00 51.13 208 ARG A N 1
ATOM 1621 C CA . ARG A 1 208 ? 75.468 49.763 26.996 1.00 50.20 208 ARG A CA 1
ATOM 1622 C C . ARG A 1 208 ? 76.055 48.703 26.063 1.00 48.72 208 ARG A C 1
ATOM 1623 O O . ARG A 1 208 ? 76.075 48.893 24.851 1.00 48.66 208 ARG A O 1
ATOM 1631 N N . GLY A 1 209 ? 76.526 47.592 26.629 1.00 47.01 209 GLY A N 1
ATOM 1632 C CA . GLY A 1 209 ? 76.929 46.438 25.828 1.00 44.99 209 GLY A CA 1
ATOM 1633 C C . GLY A 1 209 ? 78.373 46.359 25.342 1.00 43.65 209 GLY A C 1
ATOM 1634 O O . GLY A 1 209 ? 78.673 45.594 24.427 1.00 43.33 209 GLY A O 1
ATOM 1635 N N . VAL A 1 210 ? 79.272 47.138 25.944 1.00 41.97 210 VAL A N 1
ATOM 1636 C CA . VAL A 1 210 ? 80.700 47.005 25.648 1.00 40.09 210 VAL A CA 1
ATOM 1637 C C . VAL A 1 210 ? 81.216 45.837 26.468 1.00 38.86 210 VAL A C 1
ATOM 1638 O O . VAL A 1 210 ? 80.977 45.788 27.663 1.00 38.67 210 VAL A O 1
ATOM 1642 N N . GLU A 1 211 ? 81.908 44.896 25.831 1.00 37.54 211 GLU A N 1
ATOM 1643 C CA . GLU A 1 211 ? 82.471 43.747 26.550 1.00 37.02 211 GLU A CA 1
ATOM 1644 C C . GLU A 1 211 ? 83.813 44.122 27.137 1.00 36.66 211 GLU A C 1
ATOM 1645 O O . GLU A 1 211 ? 84.583 44.825 26.498 1.00 36.73 211 GLU A O 1
ATOM 1651 N N . ILE A 1 212 ? 84.085 43.646 28.345 1.00 36.10 212 ILE A N 1
ATOM 1652 C CA . ILE A 1 212 ? 85.315 43.953 29.045 1.00 35.61 212 ILE A CA 1
ATOM 1653 C C . ILE A 1 212 ? 86.082 42.679 29.335 1.00 35.57 212 ILE A C 1
ATOM 1654 O O . ILE A 1 212 ? 85.580 41.800 30.036 1.00 36.28 212 ILE A O 1
ATOM 1659 N N . LEU A 1 213 ? 87.296 42.582 28.802 1.00 34.89 213 LEU A N 1
ATOM 1660 C CA . LEU A 1 213 ? 88.151 41.432 29.042 1.00 34.85 213 LEU A CA 1
ATOM 1661 C C . LEU A 1 213 ? 89.442 41.886 29.663 1.00 34.90 213 LEU A C 1
ATOM 1662 O O . LEU A 1 213 ? 89.908 42.998 29.408 1.00 34.83 213 LEU A O 1
ATOM 1667 N N . ALA A 1 214 ? 90.034 41.008 30.457 1.00 35.04 214 ALA A N 1
ATOM 1668 C CA . ALA A 1 214 ? 91.349 41.245 31.008 1.00 35.20 214 ALA A CA 1
ATOM 1669 C C . ALA A 1 214 ? 92.117 39.950 30.924 1.00 35.42 214 ALA A C 1
ATOM 1670 O O . ALA A 1 214 ? 91.699 38.931 31.490 1.00 36.17 214 ALA A O 1
ATOM 1672 N N . TYR A 1 215 ? 93.239 39.982 30.219 1.00 35.26 215 TYR A N 1
ATOM 1673 C CA . TYR A 1 215 ? 94.112 38.826 30.120 1.00 35.02 215 TYR A CA 1
ATOM 1674 C C . TYR A 1 215 ? 95.475 39.142 30.682 1.00 35.55 215 TYR A C 1
ATOM 1675 O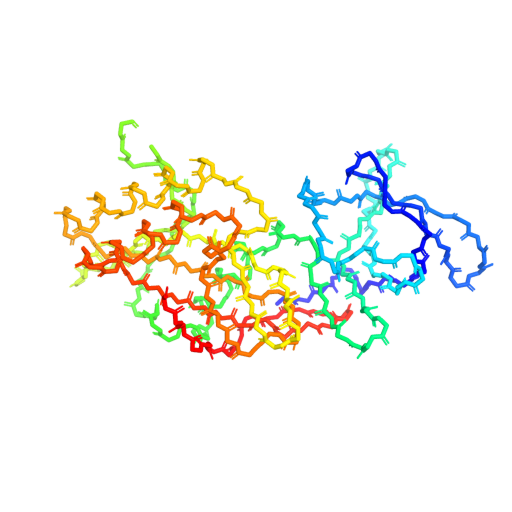 O . TYR A 1 215 ? 96.018 40.229 30.460 1.00 35.26 215 TYR A O 1
ATOM 1684 N N . LYS A 1 216 ? 96.030 38.168 31.386 1.00 35.92 216 LYS A N 1
ATOM 1685 C CA . LYS A 1 216 ? 97.316 38.305 32.034 1.00 37.12 216 LYS A CA 1
ATOM 1686 C C . LYS A 1 216 ? 98.410 37.740 31.139 1.00 37.08 216 LYS A C 1
ATOM 1687 O O . LYS A 1 216 ? 98.228 36.698 30.512 1.00 37.76 216 LYS A O 1
ATOM 1693 N N . ALA A 1 217 ? 99.542 38.429 31.092 1.00 37.02 217 ALA A N 1
ATOM 1694 C CA . ALA A 1 217 ? 100.687 37.953 30.345 1.00 37.51 217 ALA A CA 1
ATOM 1695 C C . ALA A 1 217 ? 101.603 37.143 31.243 1.00 37.97 217 ALA A C 1
ATOM 1696 O O . ALA A 1 217 ? 101.815 37.497 32.411 1.00 37.98 217 ALA A O 1
ATOM 1698 N N . GLU A 1 218 ? 102.125 36.045 30.700 1.00 38.30 218 GLU A N 1
ATOM 1699 C CA . GLU A 1 218 ? 103.255 35.363 31.304 1.00 39.39 218 GLU A CA 1
ATOM 1700 C C . GLU A 1 218 ? 104.483 36.099 30.816 1.00 38.47 218 GLU A C 1
ATOM 1701 O O . GLU A 1 218 ? 104.578 36.441 29.641 1.00 37.59 218 GLU A O 1
ATOM 1707 N N . ILE A 1 219 ? 105.401 36.366 31.735 1.00 38.30 219 ILE A N 1
ATOM 1708 C CA . ILE A 1 219 ? 106.520 37.262 31.465 1.00 38.07 219 ILE A CA 1
ATOM 1709 C C . ILE A 1 219 ? 107.804 36.686 32.014 1.00 38.13 219 ILE A C 1
ATOM 1710 O O . ILE A 1 219 ? 107.860 36.307 33.168 1.00 38.29 219 ILE A O 1
ATOM 1715 N N . SER A 1 220 ? 108.835 36.637 31.180 1.00 38.58 220 SER A N 1
ATOM 1716 C CA . SER A 1 220 ? 110.183 36.335 31.643 1.00 39.16 220 SER A CA 1
ATOM 1717 C C . SER A 1 220 ? 111.159 37.109 30.774 1.00 39.25 220 SER A C 1
ATOM 1718 O O . SER A 1 220 ? 110.755 37.732 29.791 1.00 39.39 220 SER A O 1
ATOM 1721 N N . ALA A 1 221 ? 112.445 37.035 31.111 1.00 39.76 221 ALA A N 1
ATOM 1722 C CA . ALA A 1 221 ? 113.508 37.647 30.308 1.00 40.12 221 ALA A CA 1
ATOM 1723 C C . ALA A 1 221 ? 113.595 37.098 28.876 1.00 40.66 221 ALA A C 1
ATOM 1724 O O . ALA A 1 221 ? 114.290 37.674 28.002 1.00 40.88 221 ALA A O 1
ATOM 1726 N N . GLU A 1 222 ? 112.901 35.985 28.634 1.00 40.71 222 GLU A N 1
ATOM 1727 C CA . GLU A 1 222 ? 112.907 35.328 27.321 1.00 40.88 222 GLU A CA 1
ATOM 1728 C C . GLU A 1 222 ? 111.734 35.715 26.436 1.00 39.90 222 GLU A C 1
ATOM 1729 O O . GLU A 1 222 ? 111.837 35.680 25.206 1.00 40.24 222 GLU A O 1
ATOM 1735 N N . GLY A 1 223 ? 110.606 36.048 27.048 1.00 39.00 223 GLY A N 1
ATOM 1736 C CA . GLY A 1 223 ? 109.411 36.334 26.266 1.00 37.88 223 GLY A CA 1
ATOM 1737 C C . GLY A 1 223 ? 108.211 36.633 27.121 1.00 37.31 223 GLY A C 1
ATOM 1738 O O . GLY A 1 223 ? 108.282 36.582 28.351 1.00 37.46 223 GLY A O 1
ATOM 1739 N N . MET A 1 224 ? 107.116 36.972 26.451 1.00 36.81 224 MET A N 1
ATOM 1740 C CA . MET A 1 224 ? 105.847 37.288 27.093 1.00 36.67 224 MET A CA 1
ATOM 1741 C C . MET A 1 224 ? 104.727 36.780 26.200 1.00 36.70 224 MET A C 1
ATOM 1742 O O . MET A 1 224 ? 104.827 36.847 24.967 1.00 36.52 224 MET A O 1
ATOM 1747 N N . ALA A 1 225 ? 103.646 36.314 26.812 1.00 36.83 225 ALA A N 1
ATOM 1748 C CA . ALA A 1 225 ? 102.482 35.880 26.053 1.00 37.27 225 ALA A CA 1
ATOM 1749 C C . ALA A 1 225 ? 101.234 36.063 26.894 1.00 37.82 225 ALA A C 1
ATOM 1750 O O . ALA A 1 225 ? 101.237 35.741 28.080 1.00 37.60 225 ALA A O 1
ATOM 1752 N N . LEU A 1 226 ? 100.184 36.612 26.288 1.00 38.25 226 LEU A N 1
ATOM 1753 C CA . LEU A 1 226 ? 98.893 36.669 26.945 1.00 39.57 226 LEU A CA 1
ATOM 1754 C C . LEU A 1 226 ? 98.308 35.256 26.971 1.00 41.19 226 LEU A C 1
ATOM 1755 O O . LEU A 1 226 ? 98.180 34.621 25.920 1.00 41.41 226 LEU A O 1
ATOM 1760 N N . LYS A 1 227 ? 97.977 34.767 28.170 1.00 42.62 227 LYS A N 1
ATOM 1761 C CA . LYS A 1 227 ? 97.479 33.394 28.345 1.00 44.29 227 LYS A CA 1
ATOM 1762 C C . LYS A 1 227 ? 96.160 33.323 29.114 1.00 44.59 227 LYS A C 1
ATOM 1763 O O . LYS A 1 227 ? 95.168 32.817 28.615 1.00 44.93 227 LYS A O 1
ATOM 1769 N N . LYS A 1 228 ? 96.162 33.862 30.325 1.00 44.90 228 LYS A N 1
ATOM 1770 C CA . LYS A 1 228 ? 95.142 33.575 31.305 1.00 44.99 228 LYS A CA 1
ATOM 1771 C C . LYS A 1 228 ? 94.121 34.713 31.404 1.00 44.48 228 LYS A C 1
ATOM 1772 O O . LYS A 1 228 ? 94.485 35.879 31.550 1.00 44.08 228 LYS A O 1
ATOM 1778 N N . SER A 1 229 ? 92.842 34.365 31.317 1.00 43.56 229 SER A N 1
ATOM 1779 C CA . SER A 1 229 ? 91.770 35.328 31.510 1.00 43.16 229 SER A CA 1
ATOM 1780 C C . SER A 1 229 ? 91.631 35.666 33.000 1.00 42.79 229 SER A C 1
ATOM 1781 O O . SER A 1 229 ? 91.847 34.803 33.842 1.00 43.21 229 SER A O 1
ATOM 1784 N N . LEU A 1 230 ? 91.277 36.906 33.329 1.00 42.20 230 LEU A N 1
ATOM 1785 C CA . LEU A 1 230 ? 91.159 37.314 34.738 1.00 41.98 230 LEU A CA 1
ATOM 1786 C C . LEU A 1 230 ? 89.789 37.866 35.060 1.00 41.95 230 LEU A C 1
ATOM 1787 O O . LEU A 1 230 ? 89.172 38.517 34.215 1.00 41.83 230 LEU A O 1
ATOM 1792 N N . PRO A 1 231 ? 89.304 37.617 36.291 1.00 42.31 231 PRO A N 1
ATOM 1793 C CA . PRO A 1 231 ? 87.995 38.138 36.703 1.00 42.49 231 PRO A CA 1
ATOM 1794 C C . PRO A 1 231 ? 87.988 39.650 36.768 1.00 42.82 231 PRO A C 1
ATOM 1795 O O . PRO A 1 231 ? 88.931 40.238 37.267 1.00 43.43 231 PRO A O 1
ATOM 1799 N N . VAL A 1 232 ? 86.933 40.266 36.250 1.00 43.38 232 VAL A N 1
ATOM 1800 C CA . VAL A 1 232 ? 86.770 41.709 36.256 1.00 43.97 232 VAL A CA 1
ATOM 1801 C C . VAL A 1 232 ? 85.651 42.059 37.234 1.00 45.12 232 VAL A C 1
ATOM 1802 O O . VAL A 1 232 ? 84.589 41.432 37.199 1.00 45.64 232 VAL A O 1
ATOM 1806 N N . THR A 1 233 ? 85.883 43.050 38.098 1.00 45.83 233 THR A N 1
ATOM 1807 C CA . THR A 1 233 ? 84.854 43.566 39.010 1.00 46.54 233 THR A CA 1
ATOM 1808 C C . THR A 1 233 ? 84.771 45.064 38.839 1.00 47.09 233 THR A C 1
ATOM 1809 O O . THR A 1 233 ? 85.744 45.775 39.083 1.00 47.32 233 THR A O 1
ATOM 1813 N N . LEU A 1 234 ? 83.612 45.546 38.417 1.00 47.91 234 LEU A N 1
ATOM 1814 C CA . LEU A 1 234 ? 83.439 46.966 38.158 1.00 48.97 234 LEU A CA 1
ATOM 1815 C C . LEU A 1 234 ? 83.269 47.774 39.445 1.00 49.63 234 LEU A C 1
ATOM 1816 O O . LEU A 1 234 ? 83.438 49.000 39.475 1.00 49.99 234 LEU A O 1
#

CATH classification: 2.40.50.580 (+1 more: 3.40.1350.60)

Foldseek 3Di:
DWDVPFWAKWFWQFDPPQQWTWTAHPVRDIAIAGEQANDPCVQFTDGGWMWTWDAQDPDPDPHRIHTQWTQGPVRKIFGRNCVCFLVQVVVCLVVCLPVVNPDFDDKDAQDDDPCDTFGIWTHHPVAAIETEHEAEWRDDDQQETEPDPAADPPLLVVLVVLLVCLVVPHAAEYEYEYGIRRHQAYAYPCVHHVSNRVSNVVSVVSHYHYWYFYWDDDSTDIHTHGTHYYDD

GO terms:
  GO:0005515 protein binding (F, IPI)
  GO:0003677 DNA binding (F, IDA)

Organism: Escherichia coli (strain K12) (NCBI:txid83333)

Solvent-accessible surface area: 11486 Å² total; per-residue (Å²): 31,144,14,104,91,87,12,98,106,0,49,4,63,97,38,60,141,156,106,10,0,35,0,66,21,91,97,54,173,128,46,32,0,67,2,14,19,114,34,58,6,71,48,1,24,68,83,40,3,37,0,41,13,32,55,38,118,151,49,215,118,166,60,37,36,17,0,6,0,0,52,20,129,107,45,16,38,0,0,0,11,35,137,61,4,48,131,0,0,82,46,1,11,110,87,112,32,0,82,69,2,32,57,37,97,49,35,104,56,104,26,120,82,36,106,33,154,7,33,4,13,1,49,21,162,109,84,77,43,0,20,0,13,13,30,26,0,15,8,23,92,138,86,24,0,40,30,5,42,51,98,30,140,168,2,15,104,43,0,113,45,3,14,57,4,17,90,128,52,54,47,1,0,0,0,0,0,0,0,17,44,33,0,51,102,1,18,5,0,96,113,55,3,97,95,0,0,77,5,0,32,65,0,89,136,144,48,4,70,24,21,1,8,30,1,110,20,42,10,108,13,4,22,1,99,129,56,9,85,50,88,70